Protein AF-A0A7W0W4F2-F1 (afdb_monomer)

Radius of gyration: 24.71 Å; Cα contacts (8 Å, |Δi|>4): 339; chains: 1; bounding box: 91×37×69 Å

Structure (mmCIF, N/CA/C/O backbone):
data_AF-A0A7W0W4F2-F1
#
_entry.id   AF-A0A7W0W4F2-F1
#
loop_
_atom_site.group_PDB
_atom_site.id
_atom_site.type_symbol
_atom_site.label_atom_id
_atom_site.label_alt_id
_atom_site.label_comp_id
_atom_site.label_asym_id
_atom_site.label_entity_id
_atom_site.label_seq_id
_atom_site.pdbx_PDB_ins_code
_atom_site.Cartn_x
_atom_site.Cartn_y
_atom_site.Cartn_z
_atom_site.occupancy
_atom_site.B_iso_or_equiv
_atom_site.auth_seq_id
_atom_site.auth_comp_id
_atom_site.auth_asym_id
_atom_site.auth_atom_id
_atom_site.pdbx_PDB_model_num
ATOM 1 N N . MET A 1 1 ? 10.037 0.960 -21.228 1.00 78.25 1 MET A N 1
ATOM 2 C CA . MET A 1 1 ? 9.643 0.648 -19.842 1.00 78.25 1 MET A CA 1
ATOM 3 C C . MET A 1 1 ? 10.493 1.486 -18.913 1.00 78.25 1 MET A C 1
ATOM 5 O O . MET A 1 1 ? 11.686 1.630 -19.173 1.00 78.25 1 MET A O 1
ATOM 9 N N . LEU A 1 2 ? 9.882 2.072 -17.891 1.00 85.44 2 LEU A N 1
ATOM 10 C CA . LEU A 1 2 ? 10.563 2.904 -16.903 1.00 85.44 2 LEU A CA 1
ATOM 11 C C . LEU A 1 2 ? 11.448 2.043 -15.985 1.00 85.44 2 LEU A C 1
ATOM 13 O O . LEU A 1 2 ? 11.240 0.836 -15.854 1.00 85.44 2 LEU A O 1
ATOM 17 N N . THR A 1 3 ? 12.458 2.656 -15.365 1.00 92.31 3 THR A N 1
ATOM 18 C CA . THR A 1 3 ? 13.303 1.980 -14.371 1.00 92.31 3 THR A CA 1
ATOM 19 C C . THR A 1 3 ? 12.711 2.123 -12.974 1.00 92.31 3 THR A C 1
ATOM 21 O O . THR A 1 3 ? 11.932 3.039 -12.703 1.00 92.31 3 THR A O 1
ATOM 24 N N . TYR A 1 4 ? 13.145 1.262 -12.055 1.00 94.06 4 TYR A N 1
ATOM 25 C CA . TYR A 1 4 ? 12.815 1.362 -10.634 1.00 94.06 4 TYR A CA 1
ATOM 26 C C . TYR A 1 4 ? 13.062 2.774 -10.065 1.00 94.06 4 TYR A C 1
ATOM 28 O O . TYR A 1 4 ? 12.209 3.330 -9.377 1.00 94.06 4 TYR A O 1
ATOM 36 N N . GLU A 1 5 ? 14.201 3.391 -10.394 1.00 95.06 5 GLU A N 1
ATOM 37 C CA . GLU A 1 5 ? 14.551 4.738 -9.931 1.00 95.06 5 GLU A CA 1
ATOM 38 C C . GLU A 1 5 ? 13.574 5.799 -10.455 1.00 95.06 5 GLU A C 1
ATOM 40 O O . GLU A 1 5 ? 13.213 6.728 -9.724 1.00 95.06 5 GLU A O 1
ATOM 45 N N . THR A 1 6 ? 13.120 5.661 -11.703 1.00 93.69 6 THR A N 1
ATOM 46 C CA . THR A 1 6 ? 12.127 6.566 -12.287 1.00 93.69 6 THR A CA 1
ATOM 47 C C . THR A 1 6 ? 10.782 6.429 -11.582 1.00 93.69 6 THR A C 1
ATOM 49 O O . THR A 1 6 ? 10.185 7.443 -11.228 1.00 93.69 6 THR A O 1
ATOM 52 N N . ILE A 1 7 ? 10.344 5.202 -11.289 1.00 94.25 7 ILE A N 1
ATOM 53 C CA . ILE A 1 7 ? 9.095 4.943 -10.555 1.00 94.25 7 ILE A CA 1
ATOM 54 C C . ILE A 1 7 ? 9.139 5.575 -9.162 1.00 94.25 7 ILE A C 1
ATOM 56 O O . ILE A 1 7 ? 8.208 6.286 -8.788 1.00 94.25 7 ILE A O 1
ATOM 60 N N . ILE A 1 8 ? 10.236 5.400 -8.416 1.00 95.94 8 ILE A N 1
ATOM 61 C CA . ILE A 1 8 ? 10.400 6.038 -7.099 1.00 95.94 8 ILE A CA 1
ATOM 62 C C . ILE A 1 8 ? 10.375 7.557 -7.211 1.00 95.94 8 ILE A C 1
ATOM 64 O O . ILE A 1 8 ? 9.700 8.223 -6.429 1.00 95.94 8 ILE A O 1
ATOM 68 N N . THR A 1 9 ? 11.092 8.117 -8.186 1.00 96.12 9 THR A N 1
ATOM 69 C CA . THR A 1 9 ? 11.136 9.569 -8.396 1.00 96.12 9 THR A CA 1
ATOM 70 C C . THR A 1 9 ? 9.742 10.125 -8.680 1.00 96.12 9 THR A C 1
ATOM 72 O O . THR A 1 9 ? 9.355 11.153 -8.122 1.00 96.12 9 THR A O 1
ATOM 75 N N . ILE A 1 10 ? 8.963 9.428 -9.508 1.00 96.44 10 ILE A N 1
ATOM 76 C CA . ILE A 1 10 ? 7.583 9.795 -9.822 1.00 96.44 10 ILE A CA 1
ATOM 77 C C . ILE A 1 10 ? 6.693 9.679 -8.588 1.00 96.44 10 ILE A C 1
ATOM 79 O O . ILE A 1 10 ? 5.923 10.601 -8.325 1.00 96.44 10 ILE A O 1
ATOM 83 N N . LEU A 1 11 ? 6.811 8.596 -7.818 1.00 96.31 11 LEU A N 1
ATOM 84 C CA . LEU A 1 11 ? 6.014 8.383 -6.615 1.00 96.31 11 LEU A CA 1
ATOM 85 C C . LEU A 1 11 ? 6.284 9.464 -5.561 1.00 96.31 11 LEU A C 1
ATOM 87 O O . LEU A 1 11 ? 5.348 10.095 -5.070 1.00 96.31 11 LEU A O 1
ATOM 91 N N . LEU A 1 12 ? 7.557 9.732 -5.257 1.00 95.94 12 LEU A N 1
ATOM 92 C CA . LEU A 1 12 ? 7.952 10.774 -4.306 1.00 95.94 12 LEU A CA 1
ATOM 93 C C . LEU A 1 12 ? 7.529 12.164 -4.797 1.00 95.94 12 LEU A C 1
ATOM 95 O O . LEU A 1 12 ? 6.941 12.932 -4.039 1.00 95.94 12 LEU A O 1
ATOM 99 N N . GLY A 1 13 ? 7.728 12.468 -6.083 1.00 95.81 13 GLY A N 1
ATOM 100 C CA . GLY A 1 13 ? 7.256 13.721 -6.673 1.00 95.81 13 GLY A CA 1
ATOM 101 C C . GLY A 1 13 ? 5.726 13.843 -6.673 1.00 95.81 13 GLY A C 1
ATOM 102 O O . GLY A 1 13 ? 5.186 14.940 -6.525 1.00 95.81 13 GLY A O 1
ATOM 103 N N . GLY A 1 14 ? 5.005 12.732 -6.824 1.00 95.25 14 GLY A N 1
ATOM 104 C CA . GLY A 1 14 ? 3.556 12.651 -6.666 1.00 95.25 14 GLY A CA 1
ATOM 105 C C . GLY A 1 14 ? 3.137 12.984 -5.238 1.00 95.25 14 GLY A C 1
ATOM 106 O O . GLY A 1 14 ? 2.322 13.883 -5.044 1.00 95.25 14 GLY A O 1
ATOM 107 N N . ALA A 1 15 ? 3.755 12.329 -4.256 1.00 95.25 15 ALA A N 1
ATOM 108 C CA . ALA A 1 15 ? 3.510 12.540 -2.833 1.00 95.25 15 ALA A CA 1
ATOM 109 C C . ALA A 1 15 ? 3.769 13.993 -2.393 1.00 95.25 15 ALA A C 1
ATOM 111 O O . ALA A 1 15 ? 2.936 14.593 -1.713 1.00 95.25 15 ALA A O 1
ATOM 112 N N . GLU A 1 16 ? 4.869 14.604 -2.840 1.00 94.38 16 GLU A N 1
ATOM 113 C CA . GLU A 1 16 ? 5.162 16.016 -2.565 1.00 94.38 16 GLU A CA 1
ATOM 114 C C . GLU A 1 16 ? 4.082 16.948 -3.134 1.00 94.38 16 GLU A C 1
ATOM 116 O O . GLU A 1 16 ? 3.596 17.846 -2.444 1.00 94.38 16 GLU A O 1
ATOM 121 N N . ARG A 1 17 ? 3.658 16.724 -4.386 1.00 94.50 17 ARG A N 1
ATOM 122 C CA . ARG A 1 17 ? 2.645 17.557 -5.059 1.00 94.50 17 ARG A CA 1
ATOM 123 C C . ARG A 1 17 ? 1.256 17.428 -4.440 1.00 94.50 17 ARG A C 1
ATOM 125 O O . ARG A 1 17 ? 0.473 18.372 -4.529 1.00 94.50 17 ARG A O 1
ATOM 132 N N . THR A 1 18 ? 0.928 16.279 -3.853 1.00 95.69 18 THR A N 1
ATOM 133 C CA . THR A 1 18 ? -0.353 16.062 -3.163 1.00 95.69 18 THR A CA 1
ATOM 134 C C . THR A 1 18 ? -0.318 16.491 -1.699 1.00 95.69 18 THR A C 1
ATOM 136 O O . THR A 1 18 ? -1.367 16.514 -1.059 1.00 95.69 18 THR A O 1
ATOM 139 N N . GLY A 1 19 ? 0.855 16.846 -1.166 1.00 94.06 19 GLY A N 1
ATOM 140 C CA . GLY A 1 19 ? 1.032 17.163 0.249 1.00 94.06 19 GLY A CA 1
ATOM 141 C C . GLY A 1 19 ? 0.937 15.933 1.157 1.00 94.06 19 GLY A C 1
ATOM 142 O O . GLY A 1 19 ? 0.566 16.067 2.326 1.00 94.06 19 GLY A O 1
ATOM 143 N N . LEU A 1 20 ? 1.240 14.741 0.630 1.00 95.88 20 LEU A N 1
ATOM 144 C CA . LEU A 1 20 ? 1.331 13.520 1.422 1.00 95.88 20 LEU A CA 1
ATOM 145 C C . LEU A 1 20 ? 2.504 13.647 2.397 1.00 95.88 20 LEU A C 1
ATOM 147 O O . LEU A 1 20 ? 3.647 13.876 2.006 1.00 95.88 20 LEU A O 1
ATOM 151 N N . ASN A 1 21 ? 2.206 13.530 3.686 1.00 96.19 21 ASN A N 1
ATOM 152 C CA . ASN A 1 21 ? 3.177 13.751 4.746 1.00 96.19 21 ASN A CA 1
ATOM 153 C C . ASN A 1 21 ? 4.014 12.485 4.964 1.00 96.19 21 ASN A C 1
ATOM 155 O O . ASN A 1 21 ? 3.597 11.565 5.667 1.00 96.19 21 ASN A O 1
ATOM 159 N N . ILE A 1 22 ? 5.171 12.421 4.310 1.00 96.25 22 ILE A N 1
ATOM 160 C CA . ILE A 1 22 ? 6.083 11.278 4.379 1.00 96.25 22 ILE A CA 1
ATOM 161 C C . ILE A 1 22 ? 6.911 11.362 5.664 1.00 96.25 22 ILE A C 1
ATOM 163 O O . ILE A 1 22 ? 7.686 12.298 5.844 1.00 96.25 22 ILE A O 1
ATOM 167 N N . GLN A 1 23 ? 6.800 10.350 6.525 1.00 95.00 23 GLN A N 1
ATOM 168 C CA . GLN A 1 23 ? 7.631 10.242 7.725 1.00 95.00 23 GLN A CA 1
ATOM 169 C C . GLN A 1 23 ? 9.007 9.658 7.397 1.00 95.00 23 GLN A C 1
ATOM 171 O O . GLN A 1 23 ? 10.037 10.179 7.822 1.00 95.00 23 GLN A O 1
ATOM 176 N N . PHE A 1 24 ? 9.020 8.530 6.688 1.00 93.56 24 PHE A N 1
ATOM 177 C CA . PHE A 1 24 ? 10.236 7.887 6.210 1.00 93.56 24 PHE A CA 1
ATOM 178 C C . PHE A 1 24 ? 9.919 6.985 5.018 1.00 93.56 24 PHE A C 1
ATOM 180 O O . PHE A 1 24 ? 8.810 6.456 4.899 1.00 93.56 24 PHE A O 1
ATOM 187 N N . SER A 1 25 ? 10.919 6.778 4.169 1.00 96.25 25 SER A N 1
ATOM 188 C CA . SER A 1 25 ? 10.929 5.743 3.143 1.00 96.25 25 SER A CA 1
ATOM 189 C C . SER A 1 25 ? 12.076 4.772 3.397 1.00 96.25 25 SER A C 1
ATOM 191 O O . SER A 1 25 ? 13.079 5.105 4.035 1.00 96.25 25 SER A O 1
ATOM 193 N N . GLN A 1 26 ? 11.908 3.546 2.926 1.00 96.50 26 GLN A N 1
ATOM 194 C CA . GLN A 1 26 ? 12.898 2.496 3.019 1.00 96.50 26 GLN A CA 1
ATOM 195 C C . GLN A 1 26 ? 12.962 1.736 1.701 1.00 96.50 26 GLN A C 1
ATOM 197 O O . GLN A 1 26 ? 11.948 1.360 1.120 1.00 96.50 26 GLN A O 1
ATOM 202 N N . GLU A 1 27 ? 14.189 1.471 1.276 1.00 96.75 27 GLU A N 1
ATOM 203 C CA . GLU A 1 27 ? 14.488 0.632 0.129 1.00 96.75 27 GLU A CA 1
ATOM 204 C C . GLU A 1 27 ? 15.313 -0.559 0.595 1.00 96.75 27 GLU A C 1
ATOM 206 O O . GLU A 1 27 ? 16.256 -0.417 1.381 1.00 96.75 27 GLU A O 1
ATOM 211 N N . GLN A 1 28 ? 14.950 -1.745 0.125 1.00 96.50 28 GLN A N 1
ATOM 212 C CA . GLN A 1 28 ? 15.663 -2.980 0.415 1.00 96.50 28 GLN A CA 1
ATOM 213 C C . GLN A 1 28 ? 15.898 -3.750 -0.876 1.00 96.50 28 GLN A C 1
ATOM 215 O O . GLN A 1 28 ? 15.065 -3.733 -1.775 1.00 96.50 28 GLN A O 1
ATOM 220 N N . ILE A 1 29 ? 17.032 -4.439 -0.950 1.00 96.44 29 ILE A N 1
ATOM 221 C CA . ILE A 1 29 ? 17.315 -5.411 -2.002 1.00 96.44 29 ILE A CA 1
ATOM 222 C C . ILE A 1 29 ? 17.564 -6.762 -1.349 1.00 96.44 29 ILE A C 1
ATOM 224 O O . ILE A 1 29 ? 18.363 -6.872 -0.415 1.00 96.44 29 ILE A O 1
ATOM 228 N N . ASP A 1 30 ? 16.870 -7.784 -1.830 1.00 95.31 30 ASP A N 1
ATOM 229 C CA . ASP A 1 30 ? 17.145 -9.160 -1.447 1.00 95.31 30 ASP A CA 1
ATOM 230 C C . ASP A 1 30 ? 18.310 -9.683 -2.306 1.00 95.31 30 ASP A C 1
ATOM 232 O O . ASP A 1 30 ? 18.177 -9.778 -3.524 1.00 95.31 30 ASP A O 1
ATOM 236 N N . PRO A 1 31 ? 19.467 -10.038 -1.720 1.00 92.94 31 PRO A N 1
ATOM 237 C CA . PRO A 1 31 ? 20.629 -10.485 -2.484 1.00 92.94 31 PRO A CA 1
ATOM 238 C C . PRO A 1 31 ? 20.462 -11.876 -3.115 1.00 92.94 31 PRO A C 1
ATOM 240 O O . PRO A 1 31 ? 21.298 -12.269 -3.926 1.00 92.94 31 PRO A O 1
ATOM 243 N N . HIS A 1 32 ? 19.446 -12.652 -2.729 1.00 93.62 32 HIS A N 1
ATOM 244 C CA . HIS A 1 32 ? 19.194 -13.977 -3.293 1.00 93.62 32 HIS A CA 1
ATOM 245 C C . HIS A 1 32 ? 18.293 -13.913 -4.522 1.00 93.62 32 HIS A C 1
ATOM 247 O O . HIS A 1 32 ? 18.565 -14.592 -5.510 1.00 93.62 32 HIS A O 1
ATOM 253 N N . THR A 1 33 ? 17.236 -13.107 -4.456 1.00 92.56 33 THR A N 1
ATOM 254 C CA . THR A 1 33 ? 16.265 -12.946 -5.548 1.00 92.56 33 THR A CA 1
ATOM 255 C C . THR A 1 33 ? 16.584 -11.755 -6.448 1.00 92.56 33 THR A C 1
ATOM 257 O O . THR A 1 33 ? 16.120 -11.709 -7.580 1.00 92.56 33 THR A O 1
ATOM 260 N N . MET A 1 34 ? 17.403 -10.813 -5.970 1.00 94.12 34 MET A N 1
ATOM 261 C CA . MET A 1 34 ? 17.644 -9.492 -6.566 1.00 94.12 34 MET A CA 1
ATOM 262 C C . MET A 1 34 ? 16.382 -8.628 -6.693 1.00 94.12 34 MET A C 1
ATOM 264 O O . MET A 1 34 ? 16.420 -7.580 -7.340 1.00 94.12 34 MET A O 1
ATOM 268 N N . SER A 1 35 ? 15.284 -9.022 -6.043 1.00 94.25 35 SER A N 1
ATOM 269 C CA . SER A 1 35 ? 14.084 -8.203 -5.938 1.00 94.25 35 SER A CA 1
ATOM 270 C C . SER A 1 35 ? 14.349 -6.994 -5.048 1.00 94.25 35 SER A C 1
ATOM 272 O O . SER A 1 35 ? 15.077 -7.071 -4.051 1.00 94.25 35 SER A O 1
ATOM 274 N N . ARG A 1 36 ? 13.747 -5.863 -5.410 1.00 96.69 36 ARG A N 1
ATOM 275 C CA . ARG A 1 36 ? 13.825 -4.615 -4.652 1.00 96.69 36 ARG A CA 1
ATOM 276 C C . ARG A 1 36 ? 12.462 -4.334 -4.045 1.00 96.69 36 ARG A C 1
ATOM 278 O O . ARG A 1 36 ? 11.452 -4.443 -4.729 1.00 96.69 36 ARG A O 1
ATOM 285 N N . THR A 1 37 ? 12.433 -3.953 -2.781 1.00 97.12 37 THR A N 1
ATOM 286 C CA . THR A 1 37 ? 11.206 -3.562 -2.090 1.00 97.12 37 THR A CA 1
ATOM 287 C C . THR A 1 37 ? 11.318 -2.105 -1.705 1.00 97.12 37 THR A C 1
ATOM 289 O O . THR A 1 37 ? 12.288 -1.705 -1.056 1.00 97.12 37 THR A O 1
ATOM 292 N N . PHE A 1 38 ? 10.305 -1.334 -2.075 1.00 98.19 38 PHE A N 1
ATOM 293 C CA . PHE A 1 38 ? 10.121 0.026 -1.603 1.00 98.19 38 PHE A CA 1
ATOM 294 C C . PHE A 1 38 ? 8.987 0.045 -0.583 1.00 98.19 38 PHE A C 1
ATOM 296 O O . PHE A 1 38 ? 7.937 -0.560 -0.802 1.00 98.19 38 PHE A O 1
ATOM 303 N N . SER A 1 39 ? 9.184 0.758 0.522 1.00 97.75 39 SER A N 1
ATOM 304 C CA . SER A 1 39 ? 8.118 1.082 1.461 1.00 97.75 39 SER A CA 1
ATOM 305 C C . SER A 1 39 ? 8.214 2.530 1.924 1.00 97.75 39 SER A C 1
ATOM 307 O O . SER A 1 39 ? 9.296 3.093 2.086 1.00 97.75 39 SER A O 1
ATOM 309 N N . MET A 1 40 ? 7.066 3.156 2.141 1.00 97.31 40 MET A N 1
ATOM 310 C CA . MET A 1 40 ? 6.952 4.543 2.563 1.00 97.31 40 MET A CA 1
ATOM 311 C C . MET A 1 40 ? 5.851 4.665 3.600 1.00 97.31 40 MET A C 1
ATOM 313 O O . MET A 1 40 ? 4.712 4.278 3.353 1.00 97.31 40 MET A O 1
ATOM 317 N N . THR A 1 41 ? 6.198 5.201 4.768 1.00 97.38 41 THR A N 1
ATOM 318 C CA . THR A 1 41 ? 5.229 5.464 5.832 1.00 97.38 41 THR A CA 1
ATOM 319 C C . THR A 1 41 ? 4.779 6.914 5.778 1.00 97.38 41 THR A C 1
ATOM 321 O O . THR A 1 41 ? 5.601 7.835 5.800 1.00 97.38 41 THR A O 1
ATOM 324 N N . CYS A 1 42 ? 3.467 7.106 5.738 1.00 97.56 42 CYS A N 1
ATOM 325 C CA . CYS A 1 42 ? 2.814 8.395 5.606 1.00 97.56 42 CYS A CA 1
ATOM 326 C C . CYS A 1 42 ? 1.908 8.671 6.805 1.00 97.56 42 CYS A C 1
ATOM 328 O O . CYS A 1 42 ? 1.235 7.777 7.320 1.00 97.56 42 CYS A O 1
ATOM 330 N N . LEU A 1 43 ? 1.881 9.930 7.227 1.00 97.25 43 LEU A N 1
ATOM 331 C CA . LEU A 1 43 ? 1.043 10.428 8.307 1.00 97.25 43 LEU A CA 1
ATOM 332 C C . LEU A 1 43 ? -0.092 11.304 7.754 1.00 97.25 43 LEU A C 1
ATOM 334 O O . LEU A 1 43 ? -0.002 11.808 6.631 1.00 97.25 43 LEU A O 1
ATOM 338 N N . PRO A 1 44 ? -1.149 11.544 8.543 1.00 96.19 44 PRO A N 1
ATOM 339 C CA . PRO A 1 44 ? -2.158 12.535 8.212 1.00 96.19 44 PRO A CA 1
ATOM 340 C C . PRO A 1 44 ? -1.556 13.940 8.081 1.00 96.19 44 PRO A C 1
ATOM 342 O O . PRO A 1 44 ? -0.489 14.262 8.629 1.00 96.19 44 PRO A O 1
ATOM 345 N N . THR A 1 45 ? -2.249 14.805 7.346 1.00 93.50 45 THR A N 1
ATOM 346 C CA . THR A 1 45 ? -1.796 16.176 7.105 1.00 93.50 45 THR A CA 1
ATOM 347 C C . THR A 1 45 ? -1.697 16.947 8.425 1.00 93.50 45 THR A C 1
ATOM 349 O O . THR A 1 45 ? -2.619 16.953 9.235 1.00 93.50 45 THR A O 1
ATOM 352 N N . GLY A 1 46 ? -0.570 17.630 8.646 1.00 90.31 46 GLY A N 1
ATOM 353 C CA . GLY A 1 46 ? -0.349 18.449 9.844 1.00 90.31 46 GLY A CA 1
ATOM 354 C C . GLY A 1 46 ? 0.121 17.681 11.086 1.00 90.31 46 GLY A C 1
ATOM 355 O O . GLY A 1 46 ? 0.366 18.308 12.115 1.00 90.31 46 GLY A O 1
ATOM 356 N N . VAL A 1 47 ? 0.295 16.358 11.004 1.00 92.69 47 VAL A N 1
ATOM 357 C CA . VAL A 1 47 ? 0.878 15.547 12.082 1.00 92.69 47 VAL A CA 1
ATOM 358 C C . VAL A 1 47 ? 2.408 15.551 11.955 1.00 92.69 47 VAL A C 1
ATOM 360 O O . VAL A 1 47 ? 2.928 15.022 10.979 1.00 92.69 47 VAL A O 1
ATOM 363 N N . PRO A 1 48 ? 3.163 16.128 12.906 1.00 88.56 48 PRO A N 1
ATOM 364 C CA . PRO A 1 48 ? 4.609 16.289 12.744 1.00 88.56 48 PRO A CA 1
ATOM 365 C C . PRO A 1 48 ? 5.411 15.007 13.003 1.00 88.56 48 PRO A C 1
ATOM 367 O O . PRO A 1 48 ? 6.502 14.861 12.467 1.00 88.56 48 PRO A O 1
ATOM 370 N N . GLU A 1 49 ? 4.903 14.112 13.854 1.00 90.31 49 GLU A N 1
ATOM 371 C CA . GLU A 1 49 ? 5.589 12.886 14.274 1.00 90.31 49 GLU A CA 1
ATOM 372 C C . GLU A 1 49 ? 4.567 11.768 14.538 1.00 90.31 49 GLU A C 1
ATOM 374 O O . GLU A 1 49 ? 3.435 12.074 14.936 1.00 90.31 49 GLU A O 1
ATOM 379 N N . PRO A 1 50 ? 4.944 10.484 14.377 1.00 88.06 50 PRO A N 1
ATOM 380 C CA . PRO A 1 50 ? 4.061 9.353 14.640 1.00 88.06 50 PRO A CA 1
ATOM 381 C C . PRO A 1 50 ? 3.604 9.322 16.097 1.00 88.06 50 PRO A C 1
ATOM 383 O O . PRO A 1 50 ? 4.404 9.511 17.017 1.00 88.06 50 PRO A O 1
ATOM 386 N N . ARG A 1 51 ? 2.322 9.026 16.319 1.00 89.38 51 ARG A N 1
ATOM 387 C CA . ARG A 1 51 ? 1.754 8.854 17.659 1.00 89.38 51 ARG A CA 1
ATOM 388 C C . ARG A 1 51 ? 0.901 7.588 17.729 1.00 89.38 51 ARG A C 1
ATOM 390 O O . ARG A 1 51 ? 0.318 7.216 16.716 1.00 89.38 51 ARG A O 1
ATOM 397 N N . PRO A 1 52 ? 0.799 6.930 18.899 1.00 86.94 52 PRO A N 1
ATOM 398 C CA . PRO A 1 52 ? 0.044 5.682 19.034 1.00 86.94 52 PRO A CA 1
ATOM 399 C C . PRO A 1 52 ? -1.463 5.808 18.784 1.00 86.94 52 PRO A C 1
ATOM 401 O O . PRO A 1 52 ? -2.120 4.793 18.594 1.00 86.94 52 PRO A O 1
ATOM 404 N N . ASP A 1 53 ? -2.006 7.020 18.853 1.00 88.44 53 ASP A N 1
ATOM 405 C CA . ASP A 1 53 ? -3.421 7.367 18.697 1.00 88.44 53 ASP A CA 1
ATOM 406 C C . ASP A 1 53 ? -3.758 7.934 17.311 1.00 88.44 53 ASP A C 1
ATOM 408 O O . ASP A 1 53 ? -4.917 8.226 17.036 1.00 88.44 53 ASP A O 1
ATOM 412 N N . VAL A 1 54 ? -2.764 8.077 16.431 1.00 92.62 54 VAL A N 1
ATOM 413 C CA . VAL A 1 54 ? -2.935 8.640 15.090 1.00 92.62 54 VAL A CA 1
ATOM 414 C C . VAL A 1 54 ? -2.752 7.539 14.043 1.00 92.62 54 VAL A C 1
ATOM 416 O O . VAL A 1 54 ? -1.756 6.812 14.107 1.00 92.62 54 VAL A O 1
ATOM 419 N N . PRO A 1 55 ? -3.678 7.391 13.078 1.00 95.12 55 PRO A N 1
ATOM 420 C CA . PRO A 1 55 ? -3.512 6.422 12.007 1.00 95.12 55 PRO A CA 1
ATOM 421 C C . PRO A 1 55 ? -2.334 6.785 11.111 1.00 95.12 55 PRO A C 1
ATOM 423 O O . PRO A 1 55 ? -1.976 7.951 10.964 1.00 95.12 55 PRO A O 1
ATOM 426 N N . TYR A 1 56 ? -1.748 5.782 10.477 1.00 96.88 56 TYR A N 1
ATOM 427 C CA . TYR A 1 56 ? -0.696 5.967 9.483 1.00 96.88 56 TYR A CA 1
ATOM 428 C C . TYR A 1 56 ? -0.896 4.987 8.336 1.00 96.88 56 TYR A C 1
ATOM 430 O O . TYR A 1 56 ? -1.562 3.967 8.496 1.00 96.88 56 TYR A O 1
ATOM 438 N N . ALA A 1 57 ? -0.330 5.308 7.178 1.00 97.56 57 ALA A N 1
ATOM 439 C CA . ALA A 1 57 ? -0.353 4.435 6.017 1.00 97.56 57 ALA A CA 1
ATOM 440 C C . ALA A 1 57 ? 1.061 3.957 5.716 1.00 97.56 57 ALA A C 1
ATOM 442 O O . ALA A 1 57 ? 2.016 4.722 5.837 1.00 97.56 57 ALA A O 1
ATOM 443 N N . THR A 1 58 ? 1.193 2.717 5.279 1.00 97.81 58 THR A N 1
ATOM 444 C CA . THR A 1 58 ? 2.401 2.198 4.656 1.00 97.81 58 THR A CA 1
ATOM 445 C C . THR A 1 58 ? 2.067 1.857 3.217 1.00 97.81 58 THR A C 1
ATOM 447 O O . THR A 1 58 ? 1.274 0.955 2.963 1.00 97.81 58 THR A O 1
ATOM 450 N N . MET A 1 59 ? 2.667 2.595 2.290 1.00 97.62 59 MET A N 1
ATOM 451 C CA . MET A 1 59 ? 2.629 2.302 0.865 1.00 97.62 59 MET A CA 1
ATOM 452 C C . MET A 1 59 ? 3.852 1.471 0.499 1.00 97.62 59 MET A C 1
ATOM 454 O O . MET A 1 59 ? 4.964 1.820 0.896 1.00 97.62 59 MET A O 1
ATOM 458 N N . SER A 1 60 ? 3.677 0.394 -0.252 1.00 97.69 60 SER A N 1
ATOM 459 C CA . SER A 1 60 ? 4.778 -0.474 -0.652 1.00 97.69 60 SER A CA 1
ATOM 460 C C . SER A 1 60 ? 4.537 -1.132 -1.995 1.00 97.69 60 SER A C 1
ATOM 462 O O . SER A 1 60 ? 3.400 -1.420 -2.347 1.00 97.69 60 SER A O 1
ATOM 464 N N . PHE A 1 61 ? 5.620 -1.423 -2.704 1.00 97.50 61 PHE A N 1
ATOM 465 C CA . PHE A 1 61 ? 5.595 -2.275 -3.887 1.00 97.50 61 PHE A CA 1
ATOM 466 C C . PHE A 1 61 ? 6.879 -3.100 -3.964 1.00 97.50 61 PHE A C 1
ATOM 468 O O . PHE A 1 61 ? 7.904 -2.762 -3.355 1.00 97.50 61 PHE A O 1
ATOM 475 N N . ILE A 1 62 ? 6.813 -4.189 -4.723 1.00 96.44 62 ILE A N 1
ATOM 476 C CA . ILE A 1 62 ? 7.952 -5.060 -5.004 1.00 96.44 62 ILE A CA 1
ATOM 477 C C . ILE A 1 62 ? 8.304 -4.922 -6.481 1.00 96.44 62 ILE A C 1
ATOM 479 O O . ILE A 1 62 ? 7.443 -4.966 -7.352 1.00 96.44 62 ILE A O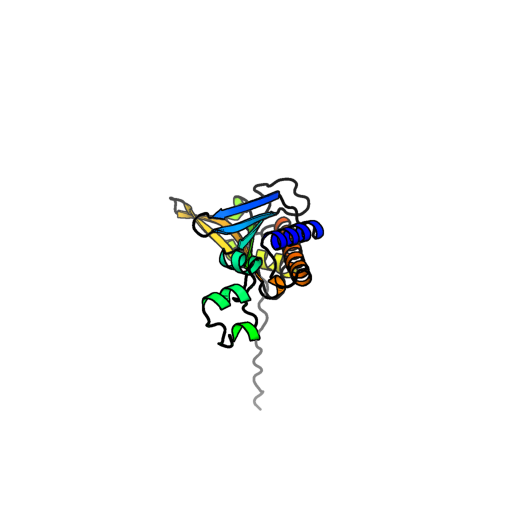 1
ATOM 483 N N . TRP A 1 63 ? 9.591 -4.763 -6.752 1.00 95.12 63 TRP A N 1
ATOM 484 C CA . TRP A 1 63 ? 10.168 -4.725 -8.082 1.00 95.12 63 TRP A CA 1
ATOM 485 C C . TRP A 1 63 ? 10.992 -5.988 -8.309 1.00 95.12 63 TRP A C 1
ATOM 487 O O . TRP A 1 63 ? 12.054 -6.171 -7.705 1.00 95.12 63 TRP A O 1
ATOM 497 N N . ASP A 1 64 ? 10.490 -6.873 -9.166 1.00 91.25 64 ASP A N 1
ATOM 498 C CA . ASP A 1 64 ? 11.164 -8.123 -9.509 1.00 91.25 64 ASP A CA 1
ATOM 499 C C . ASP A 1 64 ? 12.480 -7.860 -10.270 1.00 91.25 64 ASP A C 1
ATOM 501 O O . ASP A 1 64 ? 12.622 -6.900 -11.038 1.00 91.25 64 ASP A O 1
ATOM 505 N N . ALA A 1 65 ? 13.461 -8.744 -10.094 1.00 90.25 65 ALA A N 1
ATOM 506 C CA . ALA A 1 65 ? 14.685 -8.746 -10.884 1.00 90.25 65 ALA A CA 1
ATOM 507 C C . ALA A 1 65 ? 14.407 -8.807 -12.400 1.00 90.25 65 ALA A C 1
ATOM 509 O O . ALA A 1 65 ? 15.121 -8.167 -13.177 1.00 90.25 65 ALA A O 1
ATOM 510 N N . ALA A 1 66 ? 13.346 -9.499 -12.826 1.00 85.75 66 ALA A N 1
ATOM 511 C CA . ALA A 1 66 ? 12.897 -9.537 -14.215 1.00 85.75 66 ALA A CA 1
ATOM 512 C C . ALA A 1 66 ? 12.540 -8.139 -14.748 1.00 85.75 66 ALA A C 1
ATOM 514 O O . ALA A 1 66 ? 12.940 -7.788 -15.858 1.00 85.75 66 ALA A O 1
ATOM 515 N N . LEU A 1 67 ? 11.882 -7.297 -13.945 1.00 88.00 67 LEU A N 1
ATOM 516 C CA . LEU A 1 67 ? 11.567 -5.917 -14.331 1.00 88.00 67 LEU A CA 1
ATOM 517 C C . LEU A 1 67 ? 12.841 -5.074 -14.480 1.00 88.00 67 LEU A C 1
ATOM 519 O O . LEU A 1 67 ? 12.954 -4.241 -15.381 1.00 88.00 67 LEU A O 1
ATOM 523 N N . THR A 1 68 ? 13.863 -5.338 -13.659 1.00 88.81 68 THR A N 1
ATOM 524 C CA . THR A 1 68 ? 15.185 -4.713 -13.836 1.00 88.81 68 THR A CA 1
ATOM 525 C C . THR A 1 68 ? 15.799 -5.108 -15.178 1.00 88.81 68 THR A C 1
ATOM 527 O O . THR A 1 68 ? 16.229 -4.235 -15.929 1.00 88.81 68 THR A O 1
ATOM 530 N N . ALA A 1 69 ? 15.790 -6.400 -15.515 1.00 84.75 69 ALA A N 1
ATOM 531 C CA . ALA A 1 69 ? 16.309 -6.895 -16.788 1.00 84.75 69 ALA A CA 1
ATOM 532 C C . ALA A 1 69 ? 15.592 -6.248 -17.986 1.00 84.75 69 ALA A C 1
ATOM 534 O O . ALA A 1 69 ? 16.252 -5.724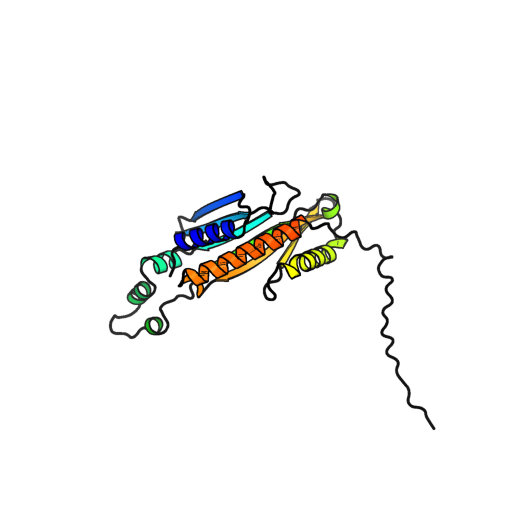 -18.883 1.00 84.75 69 ALA A O 1
ATOM 535 N N . ILE A 1 70 ? 14.256 -6.203 -17.953 1.00 83.12 70 ILE A N 1
ATOM 536 C CA . ILE A 1 70 ? 13.432 -5.602 -19.010 1.00 83.12 70 ILE A CA 1
ATOM 537 C C . ILE A 1 70 ? 13.696 -4.093 -19.132 1.00 83.12 70 ILE A C 1
ATOM 539 O O . ILE A 1 70 ? 13.811 -3.584 -20.246 1.00 83.12 70 ILE A O 1
ATOM 543 N N . SER A 1 71 ? 13.831 -3.364 -18.017 1.00 85.38 71 SER A N 1
ATOM 544 C CA . SER A 1 71 ? 14.035 -1.903 -18.052 1.00 85.38 71 SER A CA 1
ATOM 545 C C . SER A 1 71 ? 15.411 -1.498 -18.590 1.00 85.38 71 SER A C 1
ATOM 547 O O . SER A 1 71 ? 15.534 -0.443 -19.208 1.00 85.38 71 SER A O 1
ATOM 549 N N . VAL A 1 72 ? 16.437 -2.335 -18.393 1.00 84.69 72 VAL A N 1
ATOM 550 C CA . VAL A 1 72 ? 17.815 -2.058 -18.834 1.00 84.69 72 VAL A CA 1
ATOM 551 C C . VAL A 1 72 ? 18.080 -2.558 -20.248 1.00 84.69 72 VAL A C 1
ATOM 553 O O . VAL A 1 72 ? 18.690 -1.848 -21.045 1.00 84.69 72 VAL A O 1
ATOM 556 N N . MET A 1 73 ? 17.675 -3.791 -20.552 1.00 79.88 73 MET A N 1
ATOM 557 C CA . MET A 1 73 ? 18.028 -4.445 -21.816 1.00 79.88 73 MET A CA 1
ATOM 558 C C . MET A 1 73 ? 16.940 -4.278 -22.886 1.00 79.88 73 MET A C 1
ATOM 560 O O . MET A 1 73 ? 17.192 -4.516 -24.063 1.00 79.88 73 MET A O 1
ATOM 564 N N . GLY A 1 74 ? 15.748 -3.821 -22.496 1.00 73.44 74 GLY A N 1
ATOM 565 C CA . GLY A 1 74 ? 14.570 -3.792 -23.353 1.00 73.44 74 GLY A CA 1
ATOM 566 C C . GLY A 1 74 ? 13.878 -5.152 -23.393 1.00 73.44 74 GLY A C 1
ATOM 567 O O . GLY A 1 74 ? 14.509 -6.203 -23.277 1.00 73.44 74 GLY A O 1
ATOM 568 N N . SER A 1 75 ? 12.562 -5.137 -23.572 1.00 67.25 75 SER A N 1
ATOM 569 C CA . SER A 1 75 ? 11.727 -6.340 -23.653 1.00 67.25 75 SER A CA 1
ATOM 570 C C . SER A 1 75 ? 12.143 -7.289 -24.785 1.00 67.25 75 SER A C 1
ATOM 572 O O . SER A 1 75 ? 12.122 -8.504 -24.610 1.00 67.25 75 SER A O 1
ATOM 574 N N . GLU A 1 76 ? 12.571 -6.739 -25.921 1.00 66.69 76 GLU A N 1
ATOM 575 C CA . GLU A 1 76 ? 12.989 -7.488 -27.117 1.00 66.69 76 GLU A CA 1
ATOM 576 C C . GLU A 1 76 ? 14.225 -8.364 -26.852 1.00 66.69 76 GLU A C 1
ATOM 578 O O . GLU A 1 76 ? 14.261 -9.535 -27.226 1.00 66.69 76 GLU A O 1
ATOM 583 N N . SER A 1 77 ? 15.194 -7.845 -26.090 1.00 64.06 77 SER A N 1
ATOM 584 C CA . SER A 1 77 ? 16.452 -8.545 -25.788 1.00 64.06 77 SER A CA 1
ATOM 585 C C . SER A 1 77 ? 16.275 -9.845 -24.995 1.00 64.06 77 SER A C 1
ATOM 587 O O . SER A 1 77 ? 17.123 -10.734 -25.050 1.00 64.06 77 SER A O 1
ATOM 589 N N . MET A 1 78 ? 15.174 -9.967 -24.247 1.00 65.62 78 MET A N 1
ATOM 590 C CA . MET A 1 78 ? 14.847 -11.180 -23.499 1.00 65.62 78 MET A CA 1
ATOM 591 C C . MET A 1 78 ? 14.281 -12.259 -24.423 1.00 65.62 78 MET A C 1
ATOM 593 O O . MET A 1 78 ? 14.543 -13.438 -24.201 1.00 65.62 78 MET A O 1
ATOM 597 N N . CYS A 1 79 ? 13.540 -11.869 -25.462 1.00 67.56 79 CYS A N 1
ATOM 598 C CA . CYS A 1 79 ? 12.956 -12.773 -26.450 1.00 67.56 79 CYS A CA 1
ATOM 599 C C . CYS A 1 79 ? 14.027 -13.367 -27.386 1.00 67.56 79 CYS A C 1
ATOM 601 O O . CYS A 1 79 ? 13.970 -14.560 -27.691 1.00 67.56 79 CYS A O 1
ATOM 603 N N . ASP A 1 80 ? 15.052 -12.585 -27.741 1.00 67.50 80 ASP A N 1
ATOM 604 C CA . ASP A 1 80 ? 16.193 -13.017 -28.570 1.00 67.50 80 ASP A CA 1
ATOM 605 C C . ASP A 1 80 ? 16.980 -14.20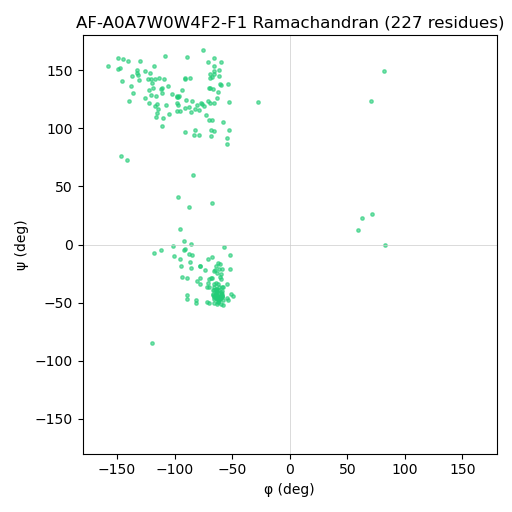3 -27.977 1.00 67.50 80 ASP A C 1
ATOM 607 O O . ASP A 1 80 ? 17.678 -14.920 -28.692 1.00 67.50 80 ASP A O 1
ATOM 611 N N . LEU A 1 81 ? 16.879 -14.442 -26.663 1.00 67.19 81 LEU A N 1
ATOM 612 C CA . LEU A 1 81 ? 17.542 -15.569 -25.994 1.00 67.19 81 LEU A CA 1
ATOM 613 C C . LEU A 1 81 ? 16.824 -16.911 -26.193 1.00 67.19 81 LEU A C 1
ATOM 615 O O . LEU A 1 81 ? 17.427 -17.961 -25.961 1.00 67.19 81 LEU A O 1
ATOM 619 N N . TYR A 1 82 ? 15.547 -16.885 -26.579 1.00 68.62 82 TYR A N 1
ATOM 620 C CA . TYR A 1 82 ? 14.686 -18.070 -26.643 1.00 68.62 82 TYR A CA 1
ATOM 621 C C . TYR A 1 82 ? 14.173 -18.385 -28.052 1.00 68.62 82 TYR A C 1
ATOM 623 O O . TYR A 1 82 ? 13.584 -19.449 -28.245 1.00 68.62 82 TYR A O 1
ATOM 631 N N . HIS A 1 83 ? 14.423 -17.508 -29.026 1.00 69.62 83 HIS A N 1
ATOM 632 C CA . HIS A 1 83 ? 14.018 -17.683 -30.418 1.00 69.62 83 HIS A CA 1
ATOM 633 C C . HIS A 1 83 ? 15.221 -17.658 -31.364 1.00 69.62 83 HIS A C 1
ATOM 635 O O . HIS A 1 83 ? 16.220 -16.988 -31.112 1.00 69.62 83 HIS A O 1
ATOM 641 N N . ASP A 1 84 ? 15.126 -18.417 -32.457 1.00 70.94 84 ASP A N 1
ATOM 642 C CA . ASP A 1 84 ? 16.093 -18.337 -33.555 1.00 70.94 84 ASP A CA 1
ATOM 643 C C . ASP A 1 84 ? 15.899 -16.972 -34.255 1.00 70.94 84 ASP A C 1
ATOM 645 O O . ASP A 1 84 ? 14.748 -16.604 -34.502 1.00 70.94 84 ASP A O 1
ATOM 649 N N . PRO A 1 85 ? 16.954 -16.201 -34.588 1.00 67.94 85 PRO A N 1
ATOM 650 C CA . PRO A 1 85 ? 16.845 -14.889 -35.246 1.00 67.94 85 PRO A CA 1
ATOM 651 C C . PRO A 1 85 ? 15.989 -14.844 -36.524 1.00 67.94 85 PRO A C 1
ATOM 653 O O . PRO A 1 85 ? 15.544 -13.766 -36.915 1.00 67.94 85 PRO A O 1
ATOM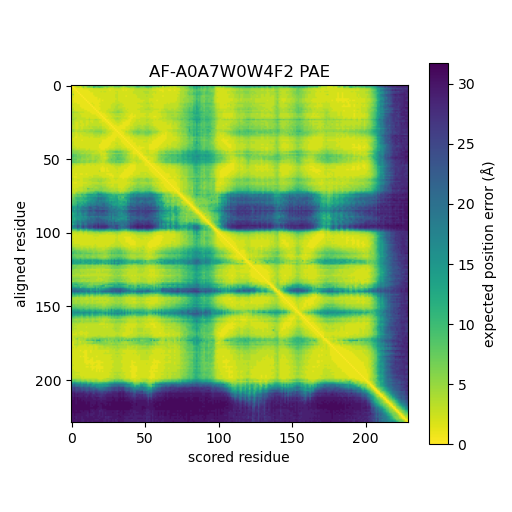 656 N N . ASP A 1 86 ? 15.764 -15.985 -37.178 1.00 72.44 86 ASP A N 1
ATOM 657 C CA . ASP A 1 86 ? 14.950 -16.096 -38.394 1.00 72.44 86 ASP A CA 1
ATOM 658 C C . ASP A 1 86 ? 13.455 -16.387 -38.116 1.00 72.44 86 ASP A C 1
ATOM 660 O O . ASP A 1 86 ? 12.648 -16.432 -39.050 1.00 72.44 86 ASP A O 1
ATOM 664 N N . GLU A 1 87 ? 13.057 -16.593 -36.855 1.00 73.31 87 GLU A N 1
ATOM 665 C CA . GLU A 1 87 ? 11.677 -16.887 -36.462 1.00 73.31 87 GLU A CA 1
ATOM 666 C C . GLU A 1 87 ? 10.934 -15.613 -36.026 1.00 73.31 87 GLU A C 1
ATOM 668 O O . GLU A 1 87 ? 11.385 -14.853 -35.170 1.00 73.31 87 GLU A O 1
ATOM 673 N N . THR A 1 88 ? 9.758 -15.360 -36.612 1.00 67.69 88 THR A N 1
ATOM 674 C CA . THR A 1 88 ? 8.921 -14.217 -36.219 1.00 67.69 88 THR A CA 1
ATOM 675 C C . THR A 1 88 ? 8.345 -14.468 -34.830 1.00 67.69 88 THR A C 1
ATOM 677 O O . THR A 1 88 ? 7.457 -15.302 -34.655 1.00 67.69 88 THR A O 1
ATOM 680 N N . CYS A 1 89 ? 8.858 -13.751 -33.834 1.00 66.00 89 CYS A N 1
ATOM 681 C CA . CYS A 1 89 ? 8.358 -13.846 -32.474 1.00 66.00 89 CYS A CA 1
ATOM 682 C C . CYS A 1 89 ? 7.020 -13.090 -32.363 1.00 66.00 89 CYS A C 1
ATOM 684 O O . CYS A 1 89 ? 7.004 -11.880 -32.590 1.00 66.00 89 CYS A O 1
ATOM 686 N N . PRO A 1 90 ? 5.904 -13.737 -31.968 1.00 63.25 90 PRO A N 1
ATOM 687 C CA . PRO A 1 90 ? 4.620 -13.050 -31.787 1.00 63.25 90 PRO A CA 1
ATOM 688 C C . PRO A 1 90 ? 4.692 -11.958 -30.712 1.00 63.25 90 PRO A C 1
ATOM 690 O O . PRO A 1 90 ? 3.894 -11.025 -30.714 1.00 63.25 90 PRO A O 1
ATOM 693 N N . HIS A 1 91 ? 5.677 -12.040 -29.819 1.00 66.94 91 HIS A N 1
ATOM 694 C CA . HIS A 1 91 ? 5.959 -11.001 -28.847 1.00 66.94 91 HIS A CA 1
ATOM 695 C C . HIS A 1 91 ? 6.620 -9.755 -29.474 1.00 66.94 91 HIS A C 1
ATOM 697 O O . HIS A 1 91 ? 6.481 -8.682 -28.919 1.00 66.94 91 HIS A O 1
ATOM 703 N N . ASN A 1 92 ? 7.270 -9.818 -30.642 1.00 59.94 92 ASN A N 1
ATOM 704 C CA . ASN A 1 92 ? 7.725 -8.598 -31.333 1.00 59.94 92 ASN A CA 1
ATOM 705 C C . ASN A 1 92 ? 6.541 -7.807 -31.914 1.00 59.94 92 ASN A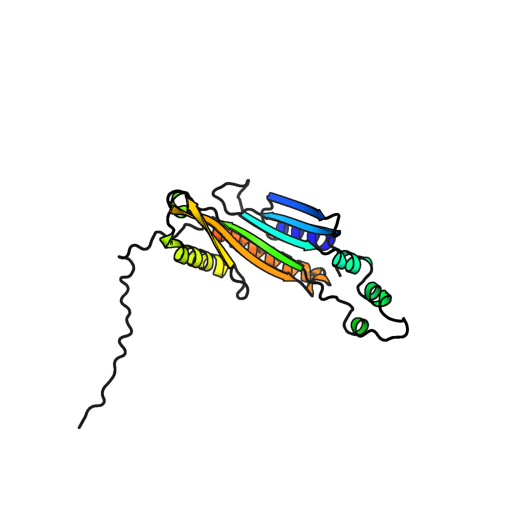 C 1
ATOM 707 O O . ASN A 1 92 ? 6.565 -6.580 -31.920 1.00 59.94 92 ASN A O 1
ATOM 711 N N . ASP A 1 93 ? 5.486 -8.507 -32.345 1.00 57.81 93 ASP A N 1
ATOM 712 C CA . ASP A 1 93 ? 4.272 -7.896 -32.902 1.00 57.81 93 ASP A CA 1
ATOM 713 C C . ASP A 1 93 ? 3.315 -7.378 -31.814 1.00 57.81 93 ASP A C 1
ATOM 715 O O . ASP A 1 93 ? 2.609 -6.391 -32.021 1.00 57.81 93 ASP A O 1
ATOM 719 N N . LEU A 1 94 ? 3.289 -8.037 -30.652 1.00 55.00 94 LEU A N 1
ATOM 720 C CA . LEU A 1 94 ? 2.487 -7.651 -29.482 1.00 55.00 94 LEU A CA 1
ATOM 721 C C . LEU A 1 94 ? 3.251 -6.736 -28.503 1.00 55.00 94 LEU A C 1
ATOM 723 O O . LEU A 1 94 ? 2.664 -6.264 -27.533 1.00 55.00 94 LEU A O 1
ATOM 727 N N . GLY A 1 95 ? 4.540 -6.485 -28.765 1.00 53.00 95 GLY A N 1
ATOM 728 C CA . GLY A 1 95 ? 5.504 -5.958 -27.801 1.00 53.00 95 GLY A CA 1
ATOM 729 C C . GLY A 1 95 ? 5.840 -7.020 -26.746 1.00 53.00 95 GLY A C 1
ATOM 730 O O . GLY A 1 95 ? 4.944 -7.527 -26.082 1.00 53.00 95 GLY A O 1
ATOM 731 N N . CYS A 1 96 ? 7.123 -7.383 -26.572 1.00 51.03 96 CYS A N 1
ATOM 732 C CA . CYS A 1 96 ? 7.604 -8.395 -25.607 1.00 51.03 96 CYS A CA 1
ATOM 733 C C . CYS A 1 96 ? 7.424 -7.942 -24.144 1.00 51.03 96 CYS A C 1
ATOM 735 O O . CYS A 1 96 ? 8.263 -8.212 -23.284 1.00 51.03 96 CYS A O 1
ATOM 737 N N . ALA A 1 97 ? 6.357 -7.224 -23.824 1.00 49.34 97 ALA A N 1
ATOM 738 C CA . ALA A 1 97 ? 5.899 -7.128 -22.469 1.00 49.34 97 ALA A CA 1
ATOM 739 C C . ALA A 1 97 ? 5.440 -8.540 -22.067 1.00 49.34 97 ALA A C 1
ATOM 741 O O . ALA A 1 97 ? 4.308 -8.955 -22.285 1.00 49.34 97 ALA A O 1
ATOM 742 N N . TYR A 1 98 ? 6.323 -9.268 -21.376 1.00 53.84 98 TYR A N 1
ATOM 743 C CA . TYR A 1 98 ? 5.923 -9.745 -20.050 1.00 53.84 98 TYR A CA 1
ATOM 744 C C . TYR A 1 98 ? 4.897 -8.748 -19.516 1.00 53.84 98 TYR A C 1
ATOM 746 O O . TYR A 1 98 ? 5.247 -7.569 -19.521 1.00 53.84 98 TYR A O 1
ATOM 754 N N . ASN A 1 99 ? 3.679 -9.173 -19.164 1.00 64.12 99 ASN A N 1
ATOM 755 C CA . ASN A 1 99 ? 2.687 -8.309 -18.520 1.00 64.12 99 ASN A CA 1
ATOM 756 C C . ASN A 1 99 ? 3.357 -7.717 -17.276 1.00 64.12 99 ASN A C 1
ATOM 758 O O . ASN A 1 99 ? 3.394 -8.342 -16.218 1.00 64.12 99 ASN A O 1
ATOM 762 N N . ALA A 1 100 ? 4.058 -6.607 -17.479 1.00 77.31 100 ALA A N 1
ATOM 763 C CA . ALA A 1 100 ? 4.961 -6.026 -16.525 1.00 77.31 100 ALA A CA 1
ATOM 764 C C . ALA A 1 100 ? 4.014 -5.251 -15.654 1.00 77.31 100 ALA A C 1
ATOM 766 O O . ALA A 1 100 ? 3.520 -4.203 -16.048 1.00 77.31 100 ALA A O 1
ATOM 767 N N . GLU A 1 101 ? 3.683 -5.862 -14.536 1.00 88.25 101 GLU A N 1
ATOM 768 C CA . GLU A 1 101 ? 2.768 -5.302 -13.578 1.00 88.25 101 GLU A CA 1
ATOM 769 C C . GLU A 1 101 ? 3.518 -5.080 -12.275 1.00 88.25 101 GLU A C 1
ATOM 771 O O . GLU A 1 101 ? 4.402 -5.855 -11.890 1.00 88.25 101 GLU A O 1
ATOM 776 N N . ILE A 1 102 ? 3.184 -3.984 -11.611 1.00 92.25 102 ILE A N 1
ATOM 777 C CA . ILE A 1 102 ? 3.538 -3.782 -10.216 1.00 92.25 102 ILE A CA 1
ATOM 778 C C . ILE A 1 102 ? 2.258 -3.624 -9.418 1.00 92.25 102 ILE A C 1
ATOM 780 O O . ILE A 1 102 ? 1.336 -2.920 -9.827 1.00 92.25 102 ILE A O 1
ATOM 784 N N . ASP A 1 103 ? 2.238 -4.244 -8.249 1.00 94.50 103 ASP A N 1
ATOM 785 C CA . ASP A 1 103 ? 1.202 -4.018 -7.260 1.00 94.50 103 ASP A CA 1
ATOM 786 C C . ASP A 1 103 ? 1.703 -3.000 -6.240 1.00 94.50 103 ASP A C 1
ATOM 788 O O . ASP A 1 103 ? 2.715 -3.213 -5.563 1.00 94.50 103 ASP A O 1
ATOM 792 N N . ILE A 1 104 ? 0.988 -1.883 -6.135 1.00 95.50 104 ILE A N 1
ATOM 793 C CA . ILE A 1 104 ? 1.155 -0.924 -5.051 1.00 95.50 104 ILE A CA 1
ATOM 794 C C . ILE A 1 104 ? 0.128 -1.249 -3.985 1.00 95.50 104 ILE A C 1
ATOM 796 O O . ILE A 1 104 ? -1.071 -1.097 -4.193 1.00 95.50 104 ILE A O 1
ATOM 800 N N . ASP A 1 105 ? 0.619 -1.651 -2.825 1.00 96.12 105 ASP A N 1
ATOM 801 C CA . ASP A 1 105 ? -0.176 -1.895 -1.636 1.00 96.12 105 ASP A CA 1
ATOM 802 C C . ASP A 1 105 ? -0.127 -0.685 -0.713 1.00 96.12 105 ASP A C 1
ATOM 804 O O . ASP A 1 105 ? 0.954 -0.240 -0.327 1.00 96.12 105 ASP A O 1
ATOM 808 N N . VAL A 1 106 ? -1.291 -0.184 -0.302 1.00 96.62 106 VAL A N 1
ATOM 809 C CA . VAL A 1 106 ? -1.412 0.800 0.778 1.00 96.62 106 VAL A CA 1
ATOM 810 C C . VAL A 1 106 ? -2.150 0.159 1.943 1.00 96.62 106 VAL A C 1
ATOM 812 O O . VAL A 1 106 ? -3.316 -0.219 1.840 1.00 96.62 106 VAL A O 1
ATOM 815 N N . MET A 1 107 ? -1.449 0.043 3.067 1.00 97.12 107 MET A N 1
ATOM 816 C CA . MET A 1 107 ? -1.964 -0.480 4.326 1.00 97.12 107 MET A CA 1
ATOM 817 C C . MET A 1 107 ? -2.138 0.666 5.317 1.00 97.12 107 MET A C 1
ATOM 819 O O . MET A 1 107 ? -1.161 1.313 5.681 1.00 97.12 107 MET A O 1
ATOM 823 N N . TYR A 1 108 ? -3.353 0.895 5.792 1.00 96.81 108 TYR A N 1
ATOM 824 C CA . TYR A 1 108 ? -3.667 1.870 6.826 1.00 96.81 108 TYR A CA 1
ATOM 825 C C . TYR A 1 108 ? -3.774 1.169 8.175 1.00 96.81 108 TYR A C 1
ATOM 827 O O . TYR A 1 108 ? -4.541 0.224 8.330 1.00 96.81 108 TYR A O 1
ATOM 835 N N . GLU A 1 109 ? -3.038 1.646 9.167 1.00 96.38 109 GLU A N 1
ATOM 836 C CA . GLU A 1 109 ? -3.112 1.173 10.545 1.00 96.38 109 GLU A CA 1
ATOM 837 C C . GLU A 1 109 ? -3.996 2.118 11.342 1.00 96.38 109 GLU A C 1
ATOM 839 O O . GLU A 1 109 ? -3.727 3.319 11.416 1.00 96.38 109 GLU A O 1
ATOM 844 N N . ILE A 1 110 ? -5.064 1.577 11.927 1.00 95.25 110 ILE A N 1
ATOM 845 C CA . ILE A 1 110 ? -6.104 2.360 12.590 1.00 95.25 110 ILE A CA 1
ATOM 846 C C . ILE A 1 110 ? -6.011 2.085 14.092 1.00 95.25 110 ILE A C 1
ATOM 848 O O . ILE A 1 110 ? -6.437 1.024 14.568 1.00 95.25 110 ILE A O 1
ATOM 852 N N . PRO A 1 111 ? -5.425 3.005 14.873 1.00 92.94 111 PRO A N 1
ATOM 853 C CA . PRO A 1 111 ? -5.299 2.809 16.301 1.00 92.94 111 PRO A CA 1
ATOM 854 C C . PRO A 1 111 ? -6.665 2.897 16.973 1.00 92.94 111 PRO A C 1
ATOM 856 O O . PRO A 1 111 ? -7.455 3.804 16.728 1.00 92.94 111 PRO A O 1
ATOM 859 N N . LEU A 1 112 ? -6.913 1.949 17.871 1.00 90.38 112 LEU A N 1
ATOM 860 C CA . LEU A 1 112 ? -8.055 1.967 18.773 1.00 90.38 112 LEU A CA 1
ATOM 861 C C . LEU A 1 112 ? -7.592 2.244 20.202 1.00 90.38 112 LEU A C 1
ATOM 863 O O . LEU A 1 112 ? -6.575 1.698 20.652 1.00 90.38 112 LEU A O 1
ATOM 867 N N . SER A 1 113 ? -8.388 3.018 20.932 1.00 88.25 113 SER A N 1
ATOM 868 C CA . SER A 1 113 ? -8.256 3.212 22.372 1.00 88.25 113 SER A CA 1
ATOM 869 C C . SER A 1 113 ? -8.544 1.919 23.143 1.00 88.25 113 SER A C 1
ATOM 871 O O . SER A 1 113 ? -9.202 0.996 22.654 1.00 88.25 113 SER A O 1
ATOM 873 N N . ASP A 1 114 ? -8.079 1.842 24.390 1.00 86.44 114 ASP A N 1
ATOM 874 C CA . ASP A 1 114 ? -8.278 0.657 25.235 1.00 86.44 114 ASP A CA 1
ATOM 875 C C . ASP A 1 114 ? -9.754 0.313 25.471 1.00 86.44 114 ASP A C 1
ATOM 877 O O . ASP A 1 114 ? -10.088 -0.860 25.660 1.00 86.44 114 ASP A O 1
ATOM 881 N N . THR A 1 115 ? -10.639 1.313 25.473 1.00 85.69 115 THR A N 1
ATOM 882 C CA . THR A 1 115 ? -12.084 1.098 25.605 1.00 85.69 115 THR A CA 1
ATOM 883 C C . THR A 1 115 ? -12.648 0.485 24.329 1.00 85.69 115 THR A C 1
ATOM 885 O O . THR A 1 115 ? -13.258 -0.579 24.394 1.00 85.69 115 THR A O 1
ATOM 888 N N . GLN A 1 116 ? -12.332 1.068 23.169 1.00 86.06 116 GLN A N 1
ATOM 889 C CA . GLN A 1 116 ? -12.760 0.578 21.854 1.00 86.06 116 GLN A CA 1
ATOM 890 C C . GLN A 1 116 ? -12.289 -0.859 21.598 1.00 86.06 116 GLN A C 1
ATOM 892 O O . GLN A 1 116 ? -13.051 -1.693 21.116 1.00 86.06 116 GLN A O 1
ATOM 897 N N . ARG A 1 117 ? -11.054 -1.197 21.993 1.00 89.06 117 ARG A N 1
ATOM 898 C CA . ARG A 1 117 ? -10.507 -2.556 21.839 1.00 89.06 117 ARG A CA 1
ATOM 899 C C . ARG A 1 117 ? -11.308 -3.620 22.589 1.00 89.06 117 ARG A C 1
ATOM 901 O O . ARG A 1 117 ? -11.288 -4.784 22.195 1.00 89.06 117 ARG A O 1
ATOM 908 N N . ARG A 1 118 ? -11.980 -3.259 23.684 1.00 87.81 118 ARG A N 1
ATOM 909 C CA . ARG A 1 118 ? -12.770 -4.191 24.507 1.00 87.81 118 ARG A CA 1
ATOM 910 C C . ARG A 1 118 ? -14.207 -4.351 24.006 1.00 87.81 118 ARG A C 1
ATOM 912 O O . ARG A 1 118 ? -14.867 -5.316 24.384 1.00 87.81 118 ARG A O 1
ATOM 919 N N . GLU A 1 119 ? -14.680 -3.460 23.139 1.00 84.31 119 GLU A N 1
ATOM 920 C CA . GLU A 1 119 ? -16.039 -3.463 22.586 1.00 84.31 119 GLU A CA 1
ATOM 921 C C . GLU A 1 119 ? -16.172 -4.389 21.367 1.00 84.31 119 GLU A C 1
ATOM 923 O O . GLU A 1 119 ? -16.543 -3.987 20.267 1.00 84.31 119 GLU A O 1
ATOM 928 N N . ILE A 1 120 ? -15.895 -5.679 21.563 1.00 82.31 120 ILE A N 1
ATOM 929 C CA . ILE A 1 120 ? -15.913 -6.685 20.485 1.00 82.31 120 ILE A CA 1
ATOM 930 C C . ILE A 1 120 ? -17.280 -6.828 19.793 1.00 82.31 120 ILE A C 1
ATOM 932 O O . ILE A 1 120 ? -17.346 -7.226 18.633 1.00 82.31 120 ILE A O 1
ATOM 936 N N . SER A 1 121 ? -18.379 -6.500 20.482 1.00 80.00 121 SER A N 1
ATOM 937 C CA . SER A 1 121 ? -19.732 -6.537 19.913 1.00 80.00 121 SER A CA 1
ATOM 938 C C . SER A 1 121 ? -19.918 -5.529 18.780 1.00 80.00 121 SER A C 1
ATOM 940 O O . SER A 1 121 ? -20.782 -5.726 17.930 1.00 80.00 121 SER A O 1
ATOM 942 N N . ASN A 1 122 ? -19.089 -4.483 18.739 1.00 82.50 122 ASN A N 1
ATOM 943 C CA . ASN A 1 122 ? -19.189 -3.396 17.773 1.00 82.50 122 ASN A CA 1
ATOM 944 C C . ASN A 1 122 ? -18.346 -3.634 16.514 1.00 82.50 122 ASN A C 1
ATOM 946 O O . ASN A 1 122 ? -18.326 -2.767 15.650 1.00 82.50 122 ASN A O 1
ATOM 950 N N . VAL A 1 123 ? -17.674 -4.784 16.364 1.00 88.69 123 VAL A N 1
ATOM 951 C CA . VAL A 1 123 ? -16.788 -5.064 15.215 1.00 88.69 123 VAL A CA 1
ATOM 952 C C . VAL A 1 123 ? -17.479 -4.863 13.852 1.00 88.69 123 VAL A C 1
ATOM 954 O O . VAL A 1 123 ? -16.911 -4.155 13.019 1.00 88.69 123 VAL A O 1
ATOM 957 N N . PRO A 1 124 ? -18.698 -5.385 13.593 1.00 88.88 124 PRO A N 1
ATOM 958 C CA . PRO A 1 124 ? -19.376 -5.145 12.316 1.00 88.88 124 PRO A CA 1
ATOM 959 C C . PRO A 1 124 ? -19.720 -3.668 12.089 1.00 88.88 124 PRO A C 1
ATOM 961 O O . PRO A 1 124 ? -19.599 -3.165 10.974 1.00 88.88 124 PRO A O 1
ATOM 964 N N . THR A 1 125 ? -20.134 -2.967 13.148 1.00 88.50 125 THR A N 1
ATOM 965 C CA . THR A 1 125 ? -20.449 -1.533 13.103 1.00 88.50 125 THR A CA 1
ATOM 966 C C . THR A 1 125 ? -19.193 -0.715 12.832 1.00 88.50 125 THR A C 1
ATOM 968 O O . THR A 1 125 ? -19.218 0.159 11.978 1.00 88.50 125 THR A O 1
ATOM 971 N N . LEU A 1 126 ? -18.080 -1.047 13.488 1.00 89.44 126 LEU A N 1
ATOM 972 C CA . LEU A 1 126 ? -16.775 -0.434 13.275 1.00 89.44 126 LEU A CA 1
ATOM 973 C C . LEU A 1 126 ? -16.327 -0.588 11.819 1.00 89.44 126 LEU A C 1
ATOM 975 O O . LEU A 1 126 ? -16.024 0.414 11.179 1.00 89.44 126 LEU A O 1
ATOM 979 N N . ALA A 1 127 ? -16.338 -1.812 11.281 1.00 90.62 127 ALA A N 1
ATOM 980 C CA . ALA A 1 127 ? -15.954 -2.068 9.893 1.00 90.62 127 ALA A CA 1
ATOM 981 C C . ALA A 1 127 ? -16.833 -1.282 8.907 1.00 90.62 127 ALA A C 1
ATOM 983 O O . ALA A 1 127 ? -16.319 -0.620 8.008 1.00 90.62 127 ALA A O 1
ATOM 984 N N . ARG A 1 128 ? -18.156 -1.280 9.121 1.00 89.69 128 ARG A N 1
ATOM 985 C CA . ARG A 1 128 ? -19.092 -0.497 8.304 1.00 89.69 128 ARG A CA 1
ATOM 986 C C . ARG A 1 128 ? -18.805 0.999 8.394 1.00 89.69 128 ARG A C 1
ATOM 988 O O . ARG A 1 128 ? -18.815 1.677 7.375 1.00 89.69 128 ARG A O 1
ATOM 995 N N . SER A 1 129 ? -18.572 1.527 9.590 1.00 89.75 129 SER A N 1
ATOM 996 C CA . SER A 1 129 ? -18.292 2.948 9.772 1.00 89.75 129 SER A CA 1
ATOM 997 C C . SER A 1 129 ? -16.998 3.353 9.086 1.00 89.75 129 SER A C 1
ATOM 999 O O . SER A 1 129 ? -17.011 4.363 8.394 1.00 89.75 129 SER A O 1
ATOM 1001 N N . LEU A 1 130 ? -15.941 2.541 9.191 1.00 90.81 130 LEU A N 1
ATOM 1002 C CA . LEU A 1 130 ? -14.687 2.745 8.463 1.00 90.81 130 LEU A CA 1
ATOM 1003 C C . LEU A 1 130 ? -14.907 2.766 6.947 1.00 90.81 130 LEU A C 1
ATOM 1005 O O . LEU A 1 130 ? -14.408 3.666 6.281 1.00 90.81 130 LEU A O 1
ATOM 1009 N N . GLN A 1 131 ? -15.708 1.847 6.405 1.00 89.19 131 GLN A N 1
ATOM 1010 C CA . GLN A 1 131 ? -16.072 1.858 4.983 1.00 89.19 131 GLN A CA 1
ATOM 1011 C C . GLN A 1 131 ? -16.873 3.107 4.594 1.00 89.19 131 GLN A C 1
ATOM 1013 O O . GLN A 1 131 ? -16.620 3.698 3.552 1.00 89.19 131 GLN A O 1
ATOM 1018 N N . ILE A 1 132 ? -17.815 3.553 5.431 1.00 88.44 132 ILE A N 1
ATOM 1019 C CA . ILE A 1 132 ? -18.626 4.746 5.150 1.00 88.44 132 ILE A CA 1
ATOM 1020 C C . ILE A 1 132 ? -17.756 6.004 5.129 1.00 88.44 132 ILE A C 1
ATOM 1022 O O . ILE A 1 132 ? -17.818 6.756 4.160 1.00 88.44 132 ILE A O 1
ATOM 1026 N N . ILE A 1 133 ? -16.929 6.234 6.153 1.00 89.12 133 ILE A N 1
ATOM 1027 C CA . ILE A 1 133 ? -16.126 7.467 6.237 1.00 89.12 133 ILE A CA 1
ATOM 1028 C C . ILE A 1 133 ? -15.074 7.570 5.130 1.00 89.12 133 ILE A C 1
ATOM 1030 O O . ILE A 1 133 ? -14.626 8.664 4.800 1.00 89.12 133 ILE A O 1
ATOM 1034 N N . THR A 1 134 ? -14.686 6.436 4.552 1.00 88.44 134 THR A N 1
ATOM 1035 C CA . THR A 1 134 ? -13.706 6.369 3.470 1.00 88.44 134 THR A CA 1
ATOM 1036 C C . THR A 1 134 ? -14.346 6.219 2.091 1.00 88.44 134 THR A C 1
ATOM 1038 O O . THR A 1 134 ? -13.663 6.415 1.091 1.00 88.44 134 THR A O 1
ATOM 1041 N N . SER A 1 135 ? -15.657 5.973 2.005 1.00 85.88 135 SER A N 1
ATOM 1042 C CA . SER A 1 135 ? -16.365 5.785 0.730 1.00 85.88 135 SER A CA 1
ATOM 1043 C C . SER A 1 135 ? -16.237 6.978 -0.221 1.00 85.88 135 SER A C 1
ATOM 1045 O O . SER A 1 135 ? -16.064 6.778 -1.412 1.00 85.88 135 SER A O 1
ATOM 1047 N N . GLU A 1 136 ? -16.230 8.212 0.293 1.00 80.94 136 GLU A N 1
ATOM 1048 C CA . GLU A 1 136 ? -16.023 9.421 -0.524 1.00 80.94 136 GLU A CA 1
ATOM 1049 C C . GLU A 1 136 ? -14.549 9.656 -0.896 1.00 80.94 136 GLU A C 1
ATOM 1051 O O . GLU A 1 136 ? -14.240 10.441 -1.794 1.00 80.94 136 GLU A O 1
ATOM 1056 N N . SER A 1 137 ? -13.629 9.024 -0.164 1.00 80.88 137 SER A N 1
ATOM 1057 C CA . SER A 1 137 ? -12.186 9.147 -0.389 1.00 80.88 137 SER A CA 1
ATOM 1058 C C . SER A 1 137 ? -11.670 8.115 -1.381 1.00 80.88 137 SER A C 1
ATOM 1060 O O . SER A 1 137 ? -10.694 8.402 -2.068 1.00 80.88 137 SER A O 1
ATOM 1062 N N . THR A 1 138 ? -12.333 6.959 -1.450 1.00 75.62 138 THR A N 1
ATOM 1063 C CA . THR A 1 138 ? -11.968 5.842 -2.321 1.00 75.62 138 THR A CA 1
ATOM 1064 C C . THR A 1 138 ? -12.657 5.928 -3.673 1.00 75.62 138 THR A C 1
ATOM 1066 O O . THR A 1 138 ? -13.801 6.368 -3.771 1.00 75.62 138 THR A O 1
ATOM 1069 N N . HIS A 1 139 ? -11.957 5.544 -4.738 1.00 68.56 139 HIS A N 1
ATOM 1070 C CA . HIS A 1 139 ? -12.571 5.487 -6.063 1.00 68.56 139 HIS A CA 1
ATOM 1071 C C . HIS A 1 139 ? -13.608 4.348 -6.121 1.00 68.56 139 HIS A C 1
ATOM 1073 O O . HIS A 1 139 ? -13.389 3.292 -5.526 1.00 68.56 139 HIS A O 1
ATOM 1079 N N . ASP A 1 140 ? -14.696 4.520 -6.890 1.00 58.34 140 ASP A N 1
ATOM 1080 C CA . ASP A 1 140 ? -15.872 3.617 -6.980 1.00 58.34 140 ASP A CA 1
ATOM 1081 C C . ASP A 1 140 ? -15.555 2.127 -7.269 1.00 58.34 140 ASP A C 1
ATOM 1083 O O . ASP A 1 140 ? -16.441 1.273 -7.212 1.00 58.34 140 ASP A O 1
ATOM 1087 N N . GLN A 1 141 ? -14.306 1.789 -7.592 1.00 54.88 141 GLN A N 1
ATOM 1088 C CA . GLN A 1 141 ? -13.865 0.446 -7.963 1.00 54.88 141 GLN A CA 1
ATOM 1089 C C . GLN A 1 141 ? -12.938 -0.229 -6.938 1.00 54.88 141 GLN A C 1
ATOM 1091 O O . GLN A 1 141 ? -12.614 -1.401 -7.126 1.00 54.88 141 GLN A O 1
ATOM 1096 N N . GLN A 1 142 ? -12.529 0.450 -5.857 1.00 71.19 142 GLN A N 1
ATOM 1097 C CA . GLN A 1 142 ? -11.585 -0.103 -4.873 1.00 71.19 142 GLN A CA 1
ATOM 1098 C C . GLN A 1 142 ? -11.941 0.275 -3.423 1.00 71.19 142 GLN A C 1
ATOM 1100 O O . GLN A 1 142 ? -11.252 1.088 -2.798 1.00 71.19 142 GLN A O 1
ATOM 1105 N N . PRO A 1 143 ? -13.010 -0.321 -2.854 1.00 80.50 143 PRO A N 1
ATOM 1106 C CA . PRO A 1 143 ? -13.322 -0.133 -1.443 1.00 80.50 143 PRO A CA 1
ATOM 1107 C C . PRO A 1 143 ? -12.175 -0.650 -0.568 1.00 80.50 143 PRO A C 1
ATOM 1109 O O . PRO A 1 143 ? -11.500 -1.617 -0.921 1.00 80.50 143 PRO A O 1
ATOM 1112 N N . LEU A 1 144 ? -11.990 -0.040 0.604 1.00 88.38 144 LEU A N 1
ATOM 1113 C CA . LEU A 1 144 ? -11.029 -0.540 1.582 1.00 88.38 144 LEU A CA 1
ATOM 1114 C C . LEU A 1 144 ? -11.425 -1.933 2.074 1.00 88.38 144 LEU A C 1
ATOM 1116 O O . LEU A 1 144 ? -12.527 -2.134 2.599 1.00 88.38 144 LEU A O 1
ATOM 1120 N N . ASP A 1 145 ? -10.487 -2.867 1.960 1.00 91.81 145 ASP A N 1
ATOM 1121 C CA . ASP A 1 145 ? -10.573 -4.152 2.638 1.00 91.81 145 ASP A CA 1
ATOM 1122 C C . ASP A 1 145 ? -10.208 -3.949 4.111 1.00 91.81 145 ASP A C 1
ATOM 1124 O O . ASP A 1 145 ? -9.146 -3.408 4.412 1.00 91.81 145 ASP A O 1
ATOM 1128 N N . ILE A 1 146 ? -11.107 -4.296 5.034 1.00 93.94 146 ILE A N 1
ATOM 1129 C CA . ILE A 1 146 ? -10.946 -4.004 6.465 1.00 93.94 146 ILE A CA 1
ATOM 1130 C C . ILE A 1 146 ? -10.565 -5.282 7.211 1.00 93.94 146 ILE A C 1
ATOM 1132 O O . ILE A 1 146 ? -11.393 -6.170 7.422 1.00 93.94 146 ILE A O 1
ATOM 1136 N N . ASP A 1 147 ? -9.336 -5.312 7.713 1.00 94.06 147 ASP A N 1
ATOM 1137 C CA . ASP A 1 147 ? -8.778 -6.403 8.500 1.00 94.06 147 ASP A CA 1
ATOM 1138 C C . ASP A 1 147 ? -8.871 -6.104 10.000 1.00 94.06 147 ASP A C 1
ATOM 1140 O O . ASP A 1 147 ? -8.207 -5.209 10.531 1.00 94.06 147 ASP A O 1
ATOM 1144 N N . ILE A 1 148 ? -9.659 -6.900 10.726 1.00 94.50 148 ILE A N 1
ATOM 1145 C CA . ILE A 1 148 ? -9.783 -6.797 12.187 1.00 94.50 148 ILE A CA 1
ATOM 1146 C C . ILE A 1 148 ? -9.256 -8.077 12.831 1.00 94.50 148 ILE A C 1
ATOM 1148 O O . ILE A 1 148 ? -9.878 -9.138 12.775 1.00 94.50 148 ILE A O 1
ATOM 1152 N N . GLN A 1 149 ? -8.113 -7.968 13.507 1.00 93.94 149 GLN A N 1
ATOM 1153 C CA . GLN A 1 149 ? -7.512 -9.078 14.234 1.00 93.94 149 GLN A CA 1
ATOM 1154 C C . GLN A 1 149 ? -8.002 -9.099 15.684 1.00 93.94 149 GLN A C 1
ATOM 1156 O O . GLN A 1 149 ? -7.703 -8.197 16.470 1.00 93.94 149 GLN A O 1
ATOM 1161 N N . MET A 1 150 ? -8.693 -10.172 16.071 1.00 93.12 150 MET A N 1
ATOM 1162 C CA . MET A 1 150 ? -9.077 -10.428 17.462 1.00 93.12 150 MET A CA 1
ATOM 1163 C C . MET A 1 150 ? -8.022 -11.262 18.191 1.00 93.12 150 MET A C 1
ATOM 1165 O O . MET A 1 150 ? -7.428 -12.181 17.628 1.00 93.12 150 MET A O 1
ATOM 1169 N N . GLN A 1 151 ? -7.817 -10.962 19.468 1.00 92.62 151 GLN A N 1
ATOM 1170 C CA . GLN A 1 151 ? -6.920 -11.690 20.358 1.00 92.62 151 GLN A CA 1
ATOM 1171 C C . GLN A 1 151 ? -7.670 -12.138 21.609 1.00 92.62 151 GLN A C 1
ATOM 1173 O O . GLN A 1 151 ? -8.609 -11.482 22.056 1.00 92.62 151 GLN A O 1
ATOM 1178 N N . PHE A 1 152 ? -7.243 -13.266 22.177 1.00 91.81 152 PHE A N 1
ATOM 1179 C CA . PHE A 1 152 ? -7.847 -13.858 23.366 1.00 91.81 152 PHE A CA 1
ATOM 1180 C C . PHE A 1 152 ? -6.799 -13.994 24.464 1.00 91.81 152 PHE A C 1
ATOM 1182 O O . PHE A 1 152 ? -5.692 -14.481 24.230 1.00 91.81 152 PHE A O 1
ATOM 1189 N N . THR A 1 153 ? -7.148 -13.576 25.675 1.00 90.31 153 THR A N 1
ATOM 1190 C CA . THR A 1 153 ? -6.304 -13.789 26.852 1.00 90.31 153 THR A CA 1
ATOM 1191 C C . THR A 1 153 ? -6.370 -15.246 27.322 1.00 90.31 153 THR A C 1
ATOM 1193 O O . THR A 1 153 ? -7.280 -16.000 26.975 1.00 90.31 153 THR A O 1
ATOM 1196 N N . SER A 1 154 ? -5.453 -15.632 28.215 1.00 89.06 154 SER A N 1
ATOM 1197 C CA . SER A 1 154 ? -5.501 -16.924 28.923 1.00 89.06 154 SER A CA 1
ATOM 1198 C C . SER A 1 154 ? -6.759 -17.114 29.782 1.00 89.06 154 SER A C 1
ATOM 1200 O O . SER A 1 154 ? -7.087 -18.235 30.161 1.00 89.06 154 SER A O 1
ATOM 1202 N N . THR A 1 155 ? -7.471 -16.025 30.079 1.00 90.50 155 THR A N 1
ATOM 1203 C CA . THR A 1 155 ? -8.754 -15.996 30.793 1.00 90.50 155 THR A CA 1
ATOM 1204 C C . THR A 1 155 ? -9.967 -15.967 29.857 1.00 90.50 155 THR A C 1
ATOM 1206 O O . THR A 1 155 ? -11.077 -15.727 30.320 1.00 90.50 155 THR A O 1
ATOM 1209 N N . TYR A 1 156 ? -9.775 -16.237 28.559 1.00 84.38 156 TYR A N 1
ATOM 1210 C CA . TYR A 1 156 ? -10.819 -16.256 27.525 1.00 84.38 156 TYR A CA 1
ATOM 1211 C C . TYR A 1 156 ? -11.517 -14.907 27.285 1.00 84.38 156 TYR A C 1
ATOM 1213 O O . TYR A 1 156 ? -12.622 -14.870 26.747 1.00 84.38 156 TYR A O 1
ATOM 1221 N N . HIS A 1 157 ? -10.880 -13.785 27.636 1.00 87.88 157 HIS A N 1
ATOM 1222 C CA . HIS A 1 157 ? -11.377 -12.467 27.248 1.00 87.88 157 HIS A CA 1
ATOM 1223 C C . HIS A 1 157 ? -10.886 -12.119 25.845 1.00 87.88 157 HIS A C 1
ATOM 1225 O O . HIS A 1 157 ? -9.680 -12.110 25.597 1.00 87.88 157 HIS A O 1
ATOM 1231 N N . ALA A 1 158 ? -11.828 -11.833 24.947 1.00 90.50 158 ALA A N 1
ATOM 1232 C CA . ALA A 1 158 ? -11.538 -11.364 23.600 1.00 90.50 158 ALA A CA 1
ATOM 1233 C C . ALA A 1 158 ? -11.379 -9.839 23.580 1.00 90.50 158 ALA A C 1
ATOM 1235 O O . ALA A 1 158 ? -12.099 -9.125 24.279 1.00 90.50 158 ALA A O 1
ATOM 1236 N N . PHE A 1 159 ? -10.457 -9.347 22.763 1.00 92.38 159 PHE A N 1
ATOM 1237 C CA . PHE A 1 159 ? -10.283 -7.928 22.471 1.00 92.38 159 PHE A CA 1
ATOM 1238 C C . PHE A 1 159 ? -9.751 -7.745 21.047 1.00 92.38 159 PHE A C 1
ATOM 1240 O O . PHE A 1 159 ? -9.201 -8.670 20.445 1.00 92.38 159 PHE A O 1
ATOM 1247 N N . ILE A 1 160 ? -9.910 -6.545 20.502 1.00 93.62 160 ILE A N 1
ATOM 1248 C CA . ILE A 1 160 ? -9.377 -6.168 19.196 1.00 93.62 160 ILE A CA 1
ATOM 1249 C C . ILE A 1 160 ? -7.885 -5.852 19.355 1.00 93.62 160 ILE A C 1
ATOM 1251 O O . ILE A 1 160 ? -7.494 -4.929 20.074 1.00 93.62 160 ILE A O 1
ATOM 1255 N N . GLY A 1 161 ? -7.040 -6.652 18.708 1.00 92.00 161 GLY A N 1
ATOM 1256 C CA . GLY A 1 161 ? -5.588 -6.488 18.725 1.00 92.00 161 GLY A CA 1
ATOM 1257 C C . GLY A 1 161 ? -5.115 -5.436 17.724 1.00 92.00 161 GLY A C 1
ATOM 1258 O O . GLY A 1 161 ? -4.331 -4.554 18.088 1.00 92.00 161 GLY A O 1
ATOM 1259 N N . ARG A 1 162 ? -5.618 -5.519 16.489 1.00 93.94 162 ARG A N 1
ATOM 1260 C CA . ARG A 1 162 ? -5.246 -4.658 15.360 1.00 93.94 162 ARG A CA 1
ATOM 1261 C C . ARG A 1 162 ? -6.458 -4.409 14.468 1.00 93.94 162 ARG A C 1
ATOM 1263 O O . ARG A 1 162 ? -7.244 -5.329 14.244 1.00 93.94 162 ARG A O 1
ATOM 1270 N N . VAL A 1 163 ? -6.573 -3.181 13.977 1.00 95.31 163 VAL A N 1
ATOM 1271 C CA . VAL A 1 163 ? -7.483 -2.804 12.897 1.00 95.31 163 VAL A CA 1
ATOM 1272 C C . VAL A 1 163 ? -6.626 -2.200 11.804 1.00 95.31 163 VAL A C 1
ATOM 1274 O O . VAL A 1 163 ? -5.906 -1.234 12.051 1.00 95.31 163 VAL A O 1
ATOM 1277 N N . ALA A 1 164 ? -6.692 -2.795 10.627 1.00 95.75 164 ALA A N 1
ATOM 1278 C CA . ALA A 1 164 ? -6.009 -2.307 9.453 1.00 95.75 164 ALA A CA 1
ATOM 1279 C C . ALA A 1 164 ? -6.986 -2.233 8.283 1.00 95.75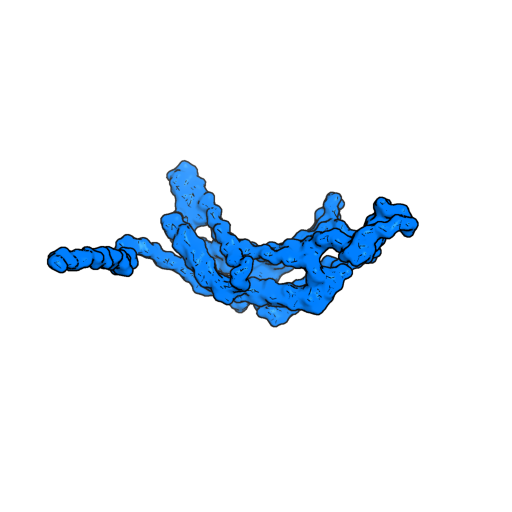 164 ALA A C 1
ATOM 1281 O O . ALA A 1 164 ? -8.030 -2.884 8.285 1.00 95.75 164 ALA A O 1
ATOM 1282 N N . ALA A 1 165 ? -6.650 -1.415 7.300 1.00 95.12 165 ALA A N 1
ATOM 1283 C CA . ALA A 1 165 ? -7.376 -1.345 6.052 1.00 95.12 165 ALA A CA 1
ATOM 1284 C C . ALA A 1 165 ? -6.394 -1.429 4.884 1.00 95.12 165 ALA A C 1
ATOM 1286 O O . ALA A 1 165 ? -5.309 -0.859 4.970 1.00 95.12 165 ALA A O 1
ATOM 1287 N N . ARG A 1 166 ? -6.747 -2.122 3.804 1.00 94.44 166 ARG A N 1
ATOM 1288 C CA . ARG A 1 166 ? -5.884 -2.305 2.635 1.00 94.44 166 ARG A CA 1
ATOM 1289 C C . ARG A 1 166 ? -6.561 -1.811 1.367 1.00 94.44 166 ARG A C 1
ATOM 1291 O O . ARG A 1 166 ? -7.757 -2.010 1.164 1.00 94.44 166 ARG A O 1
ATOM 1298 N N . GLN A 1 167 ? -5.754 -1.211 0.504 1.00 92.88 167 GLN A N 1
ATOM 1299 C CA . GLN A 1 167 ? -6.063 -0.965 -0.898 1.00 92.88 167 GLN A CA 1
ATOM 1300 C C . GLN A 1 167 ? -4.869 -1.389 -1.752 1.00 92.88 167 GLN A C 1
ATOM 1302 O O . GLN A 1 167 ? -3.726 -1.299 -1.298 1.00 92.88 167 GLN A O 1
ATOM 1307 N N . GLN A 1 168 ? -5.139 -1.868 -2.963 1.00 92.75 168 GLN A N 1
ATOM 1308 C CA . GLN A 1 168 ? -4.116 -2.351 -3.883 1.00 92.75 168 GLN A CA 1
ATOM 1309 C C . GLN A 1 168 ? -4.392 -1.832 -5.294 1.00 92.75 168 GLN A C 1
ATOM 1311 O O . GLN A 1 168 ? -5.501 -1.983 -5.803 1.00 92.75 168 GLN A O 1
ATOM 1316 N N . TRP A 1 169 ? -3.371 -1.270 -5.935 1.00 92.94 169 TRP A N 1
ATOM 1317 C CA . TRP A 1 169 ? -3.408 -0.827 -7.327 1.00 92.94 169 TRP A CA 1
ATOM 1318 C C . TRP A 1 169 ? -2.429 -1.656 -8.142 1.00 92.94 169 TRP A C 1
ATOM 1320 O O . TRP A 1 169 ? -1.232 -1.636 -7.865 1.00 92.94 169 TRP A O 1
ATOM 1330 N N . THR A 1 170 ? -2.936 -2.342 -9.158 1.00 92.12 170 THR A N 1
ATOM 1331 C CA . THR A 1 170 ? -2.106 -3.016 -10.158 1.00 92.12 170 THR A CA 1
ATOM 1332 C C . THR A 1 170 ? -1.843 -2.036 -11.296 1.00 92.12 170 THR A C 1
ATOM 1334 O O . THR A 1 170 ? -2.782 -1.459 -11.844 1.00 92.12 170 THR A O 1
ATOM 1337 N N . ILE A 1 171 ? -0.570 -1.802 -11.609 1.00 90.75 171 ILE A N 1
ATOM 1338 C CA . ILE A 1 171 ? -0.123 -0.869 -12.647 1.00 90.75 171 ILE A CA 1
ATOM 1339 C C . ILE A 1 171 ? 0.606 -1.662 -13.722 1.00 90.75 171 ILE A C 1
ATOM 1341 O O . ILE A 1 171 ? 1.642 -2.255 -13.431 1.00 90.75 171 ILE A O 1
ATOM 1345 N N . ASP A 1 172 ? 0.093 -1.613 -14.947 1.00 87.75 172 ASP A N 1
ATOM 1346 C CA . ASP A 1 172 ? 0.601 -2.320 -16.122 1.00 87.75 172 ASP A CA 1
ATOM 1347 C C . ASP A 1 172 ? 1.020 -1.348 -17.247 1.00 87.75 172 ASP A C 1
ATOM 1349 O O . ASP A 1 172 ? 2.180 -0.936 -17.310 1.00 87.75 172 ASP A O 1
ATOM 1353 N N . GLU A 1 173 ? 0.088 -0.908 -18.100 1.00 81.88 173 GLU A N 1
ATOM 1354 C CA . GLU A 1 173 ? 0.323 -0.005 -19.235 1.00 81.88 173 GLU A CA 1
ATOM 1355 C C . GLU A 1 173 ? 1.095 1.273 -18.842 1.00 81.88 173 GLU A C 1
ATOM 1357 O O . GLU A 1 173 ? 2.066 1.616 -19.531 1.00 81.88 173 GLU A O 1
ATOM 1362 N N . PRO A 1 174 ? 0.798 1.936 -17.700 1.00 79.88 174 PRO A N 1
ATOM 1363 C CA . PRO A 1 174 ? 1.515 3.142 -17.292 1.00 79.88 174 PRO A CA 1
ATOM 1364 C C . PRO A 1 174 ? 3.012 2.924 -17.025 1.00 79.88 174 PRO A C 1
ATOM 1366 O O . PRO A 1 174 ? 3.773 3.884 -17.000 1.00 79.88 174 PRO A O 1
ATOM 1369 N N . LEU A 1 175 ? 3.503 1.689 -16.857 1.00 83.00 175 LEU A N 1
ATOM 1370 C CA . LEU A 1 175 ? 4.943 1.433 -16.682 1.00 83.00 175 LEU A CA 1
ATOM 1371 C C . LEU A 1 175 ? 5.779 1.729 -17.935 1.00 83.00 175 LEU A C 1
ATOM 1373 O O . LEU A 1 175 ? 7.018 1.737 -17.881 1.00 83.00 175 LEU A O 1
ATOM 1377 N N . HIS A 1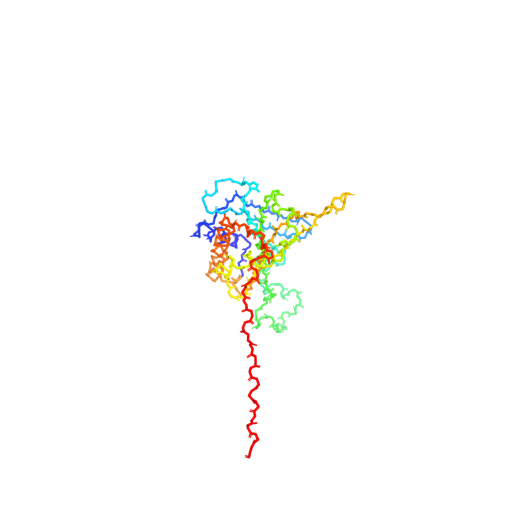 176 ? 5.130 1.952 -19.075 1.00 82.94 176 HIS A N 1
ATOM 1378 C CA . HIS A 1 176 ? 5.794 2.230 -20.340 1.00 82.94 176 HIS A CA 1
ATOM 1379 C C . HIS A 1 176 ? 5.963 3.727 -20.610 1.00 82.94 176 HIS A C 1
ATOM 1381 O O . HIS A 1 176 ? 6.951 4.092 -21.255 1.00 82.94 176 HIS A O 1
ATOM 1387 N N . GLU A 1 177 ? 5.083 4.572 -20.066 1.00 86.25 177 GLU A N 1
ATOM 1388 C CA . GLU A 1 177 ? 5.022 6.010 -20.338 1.00 86.25 177 GLU A CA 1
ATOM 1389 C C . GLU A 1 177 ? 5.084 6.838 -19.048 1.00 86.25 177 GLU A C 1
ATOM 1391 O O . GLU A 1 177 ? 4.317 6.649 -18.107 1.00 86.25 177 GLU A O 1
ATOM 1396 N N . GLU A 1 178 ? 6.023 7.787 -18.991 1.00 89.38 178 GLU A N 1
ATOM 1397 C CA . GLU A 1 178 ? 6.262 8.572 -17.773 1.00 89.38 178 GLU A CA 1
ATOM 1398 C C . GLU A 1 178 ? 5.056 9.437 -17.382 1.00 89.38 178 GLU A C 1
ATOM 1400 O O . GLU A 1 178 ? 4.747 9.569 -16.198 1.00 89.38 178 GLU A O 1
ATOM 1405 N N . GLU A 1 179 ? 4.380 10.036 -18.365 1.00 91.25 179 GLU A N 1
ATOM 1406 C CA . GLU A 1 179 ? 3.254 10.948 -18.139 1.00 91.25 179 GLU A CA 1
ATOM 1407 C C . GLU A 1 179 ? 2.051 10.215 -17.530 1.00 91.25 179 GLU A C 1
ATOM 1409 O O . GLU A 1 179 ? 1.498 10.681 -16.528 1.00 91.25 179 GLU A O 1
ATOM 1414 N N . ASP A 1 180 ? 1.730 9.032 -18.055 1.00 90.56 180 ASP A N 1
ATOM 1415 C CA . ASP A 1 180 ? 0.653 8.177 -17.552 1.00 90.56 180 ASP A CA 1
ATOM 1416 C C . ASP A 1 180 ? 0.947 7.703 -16.126 1.00 90.56 180 ASP A C 1
ATOM 1418 O O . ASP A 1 180 ? 0.107 7.827 -15.227 1.00 90.56 180 ASP A O 1
ATOM 1422 N N . LEU A 1 181 ? 2.178 7.240 -15.865 1.00 91.94 181 LEU A N 1
ATOM 1423 C CA . LEU A 1 181 ? 2.567 6.830 -14.517 1.00 91.94 181 LEU A CA 1
ATOM 1424 C C . LEU A 1 181 ? 2.481 7.991 -13.523 1.00 91.94 181 LEU A C 1
ATOM 1426 O O . LEU A 1 181 ? 2.057 7.807 -12.380 1.00 91.94 181 LEU A O 1
ATOM 1430 N N . GLN A 1 182 ? 2.874 9.199 -13.938 1.00 94.81 182 GLN A N 1
ATOM 1431 C CA . GLN A 1 182 ? 2.759 10.391 -13.102 1.00 94.81 182 GLN A CA 1
ATOM 1432 C C . GLN A 1 182 ? 1.308 10.719 -12.744 1.00 94.81 182 GLN A C 1
ATOM 1434 O O . GLN A 1 182 ? 1.071 11.259 -11.660 1.00 94.81 182 GLN A O 1
ATOM 1439 N N . GLU A 1 183 ? 0.347 10.452 -13.627 1.00 93.75 183 GLU A N 1
ATOM 1440 C CA . GLU A 1 183 ? -1.071 10.635 -13.332 1.00 93.75 183 GLU A CA 1
ATOM 1441 C C . GLU A 1 183 ? -1.570 9.602 -12.320 1.00 93.75 183 GLU A C 1
ATOM 1443 O O . GLU A 1 183 ? -2.107 9.996 -11.280 1.00 93.75 183 GLU A O 1
ATOM 1448 N N . VAL A 1 184 ? -1.299 8.316 -12.563 1.00 93.50 184 VAL A N 1
ATOM 1449 C CA . VAL A 1 184 ? -1.711 7.212 -11.680 1.00 93.50 184 VAL A CA 1
ATOM 1450 C C . VAL A 1 184 ? -1.125 7.372 -10.278 1.00 93.50 184 VAL A C 1
ATOM 1452 O O . VAL A 1 184 ? -1.860 7.393 -9.292 1.00 93.50 184 VAL A O 1
ATOM 1455 N N . MET A 1 185 ? 0.189 7.583 -10.166 1.00 95.19 185 MET A N 1
ATOM 1456 C CA . MET A 1 185 ? 0.867 7.749 -8.872 1.00 95.19 185 MET A CA 1
ATOM 1457 C C . MET A 1 185 ? 0.349 8.962 -8.102 1.00 95.19 185 MET A C 1
ATOM 1459 O O . MET A 1 185 ? 0.225 8.940 -6.877 1.00 95.19 185 MET A O 1
ATOM 1463 N N . ARG A 1 186 ? 0.019 10.044 -8.815 1.00 95.00 186 ARG A N 1
ATOM 1464 C CA . ARG A 1 186 ? -0.571 11.230 -8.197 1.00 95.00 186 ARG A CA 1
ATOM 1465 C C . ARG A 1 186 ? -1.965 10.931 -7.661 1.00 95.00 186 ARG A C 1
ATOM 1467 O O . ARG A 1 186 ? -2.288 11.439 -6.591 1.00 95.00 186 ARG A O 1
ATOM 1474 N N . GLU A 1 187 ? -2.772 10.143 -8.363 1.00 93.44 187 GLU A N 1
ATOM 1475 C CA . GLU A 1 187 ? -4.093 9.750 -7.873 1.00 93.44 187 GLU A CA 1
ATOM 1476 C C . GLU A 1 187 ? -3.996 8.859 -6.632 1.00 93.44 187 GLU A C 1
ATOM 1478 O O . GLU A 1 187 ? -4.598 9.203 -5.616 1.00 93.44 187 GLU A O 1
ATOM 1483 N N . ILE A 1 188 ? -3.136 7.834 -6.643 1.00 94.31 188 ILE A N 1
ATOM 1484 C CA . ILE A 1 188 ? -2.873 6.973 -5.473 1.00 94.31 188 ILE A CA 1
ATOM 1485 C C . ILE A 1 188 ? -2.466 7.820 -4.256 1.00 94.31 188 ILE A C 1
ATOM 1487 O O . ILE A 1 188 ? -2.997 7.660 -3.153 1.00 94.31 188 ILE A O 1
ATOM 1491 N N . CYS A 1 189 ? -1.559 8.783 -4.447 1.00 96.19 189 CYS A N 1
ATOM 1492 C CA . CYS A 1 189 ? -1.138 9.690 -3.3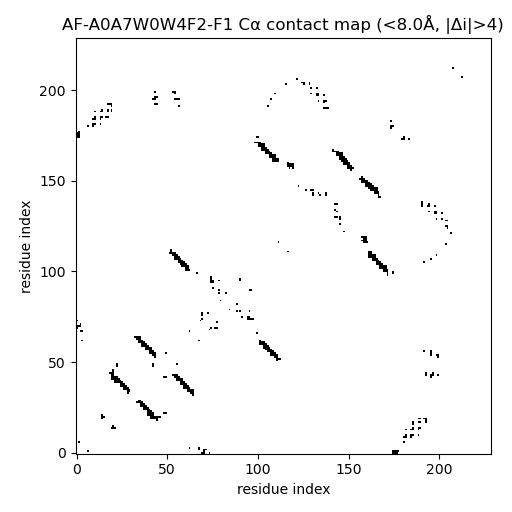81 1.00 96.19 189 CYS A CA 1
ATOM 1493 C C . CYS A 1 189 ? -2.271 10.611 -2.895 1.00 96.19 189 CYS A C 1
ATOM 1495 O O . CYS A 1 189 ? -2.375 10.852 -1.692 1.00 96.19 189 CYS A O 1
ATOM 1497 N N . ARG A 1 190 ? -3.130 11.136 -3.783 1.00 94.69 190 ARG A N 1
ATOM 1498 C CA . ARG A 1 190 ? -4.294 11.955 -3.382 1.00 94.69 190 ARG A CA 1
ATOM 1499 C C . ARG A 1 190 ? -5.291 11.143 -2.571 1.00 94.69 190 ARG A C 1
ATOM 1501 O O . ARG A 1 190 ? -5.769 11.632 -1.549 1.00 94.69 190 ARG A O 1
ATOM 1508 N N . GLU A 1 191 ? -5.605 9.940 -3.031 1.00 94.06 191 GLU A N 1
ATOM 1509 C CA . GLU A 1 191 ? -6.513 9.021 -2.355 1.00 94.06 191 GLU A CA 1
ATOM 1510 C C . GLU A 1 191 ? -5.974 8.667 -0.969 1.00 94.06 191 GLU A C 1
ATOM 1512 O O . GLU A 1 191 ? -6.674 8.839 0.027 1.00 94.06 191 GLU A O 1
ATOM 1517 N N . THR A 1 192 ? -4.679 8.352 -0.874 1.00 95.19 192 THR A N 1
ATOM 1518 C CA . THR A 1 192 ? -4.011 8.080 0.406 1.00 95.19 192 THR A CA 1
ATOM 1519 C C . THR A 1 192 ? -4.106 9.268 1.370 1.00 95.19 192 THR A C 1
ATOM 1521 O O . THR A 1 192 ? -4.397 9.077 2.551 1.00 95.19 192 THR A O 1
ATOM 1524 N N . VAL A 1 193 ? -3.922 10.510 0.893 1.00 95.62 193 VAL A N 1
ATOM 1525 C CA . VAL A 1 193 ? -4.103 11.724 1.718 1.00 95.62 193 VAL A CA 1
ATOM 1526 C C . VAL A 1 193 ? -5.541 11.852 2.222 1.00 95.62 193 VAL A C 1
ATOM 1528 O O . VAL A 1 193 ? -5.754 12.127 3.404 1.00 95.62 193 VAL A O 1
ATOM 1531 N N . ARG A 1 194 ? -6.535 11.680 1.342 1.00 94.25 194 ARG A N 1
ATOM 1532 C CA . ARG A 1 194 ? -7.956 11.797 1.706 1.00 94.25 194 ARG A CA 1
ATOM 1533 C C . ARG A 1 194 ? -8.343 10.744 2.737 1.00 94.25 194 ARG A C 1
ATOM 1535 O O . ARG A 1 194 ? -8.866 11.103 3.790 1.00 94.25 194 ARG A O 1
ATOM 1542 N N . THR A 1 195 ? -7.991 9.488 2.480 1.00 94.38 195 THR A N 1
ATOM 1543 C CA . THR A 1 195 ? -8.273 8.358 3.366 1.00 94.38 195 THR A CA 1
ATOM 1544 C C . THR A 1 195 ? -7.589 8.527 4.720 1.00 94.38 195 THR A C 1
ATOM 1546 O O . THR A 1 195 ? -8.250 8.403 5.747 1.00 94.38 195 THR A O 1
ATOM 1549 N N . LEU A 1 196 ? -6.306 8.909 4.765 1.00 95.25 196 LEU A N 1
ATOM 1550 C CA . LEU A 1 196 ? -5.614 9.172 6.034 1.00 95.25 196 LEU A CA 1
ATOM 1551 C C . LEU A 1 196 ? -6.276 10.278 6.853 1.00 95.25 196 LEU A C 1
ATOM 1553 O O . LEU A 1 196 ? -6.414 10.142 8.067 1.00 95.25 196 LEU A O 1
ATOM 1557 N N . ASN A 1 197 ? -6.689 11.367 6.208 1.00 94.69 197 ASN A N 1
ATOM 1558 C CA . A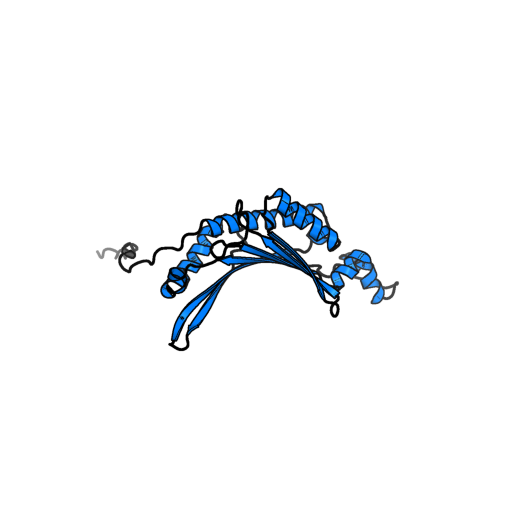SN A 1 197 ? -7.341 12.474 6.899 1.00 94.69 197 ASN A CA 1
ATOM 1559 C C . ASN A 1 197 ? -8.753 12.099 7.379 1.00 94.69 197 ASN A C 1
ATOM 1561 O O . ASN A 1 197 ? -9.134 12.484 8.483 1.00 94.69 197 ASN A O 1
ATOM 1565 N N . ALA A 1 198 ? -9.502 11.307 6.604 1.00 92.81 198 ALA A N 1
ATOM 1566 C CA . ALA A 1 198 ? -10.794 10.765 7.024 1.00 92.81 198 ALA A CA 1
ATOM 1567 C C . ALA A 1 198 ? -10.646 9.831 8.237 1.00 92.81 198 ALA A C 1
ATOM 1569 O O . ALA A 1 198 ? -11.383 9.964 9.212 1.00 92.81 198 ALA A O 1
ATOM 1570 N N . LEU A 1 199 ? -9.646 8.943 8.219 1.00 93.38 199 LEU A N 1
ATOM 1571 C CA . LEU A 1 199 ? -9.328 8.059 9.342 1.00 93.38 199 LEU A CA 1
ATOM 1572 C C . LEU A 1 199 ? -8.837 8.837 10.570 1.00 93.38 199 LEU A C 1
ATOM 1574 O O . LEU A 1 199 ? -9.171 8.475 11.691 1.00 93.38 199 LEU A O 1
ATOM 1578 N N . ALA A 1 200 ? -8.072 9.915 10.389 1.00 91.81 200 ALA A N 1
ATOM 1579 C CA . ALA A 1 200 ? -7.611 10.751 11.500 1.00 91.81 200 ALA A CA 1
ATOM 1580 C C . ALA A 1 200 ? -8.753 11.529 12.173 1.00 91.81 200 ALA A C 1
ATOM 1582 O O . ALA A 1 200 ? -8.677 11.820 13.364 1.00 91.81 200 ALA A O 1
ATOM 1583 N N . GLY A 1 201 ? -9.805 11.861 11.419 1.00 87.06 201 GLY A N 1
ATOM 1584 C CA . GLY A 1 201 ? -11.037 12.455 11.939 1.00 87.06 201 GLY A CA 1
ATOM 1585 C C . GLY A 1 201 ? -12.062 11.436 12.447 1.00 87.06 201 GLY A C 1
ATOM 1586 O O . GLY A 1 201 ? -13.148 11.835 12.864 1.00 87.06 201 GLY A O 1
ATOM 1587 N N . PHE A 1 202 ? -11.759 10.136 12.386 1.00 86.44 202 PHE A N 1
ATOM 1588 C CA . PHE A 1 202 ? -12.695 9.089 12.767 1.00 86.44 202 PHE A CA 1
ATOM 1589 C C . PHE A 1 202 ? -12.842 8.988 14.284 1.00 86.44 202 PHE A C 1
ATOM 1591 O O . PHE A 1 202 ? -11.909 8.631 15.003 1.00 86.44 202 PHE A O 1
ATOM 1598 N N . GLU A 1 203 ? -14.062 9.203 14.760 1.00 77.81 203 GLU A N 1
ATOM 1599 C CA . GLU A 1 203 ? -14.470 8.818 16.104 1.00 77.81 203 GLU A CA 1
ATOM 1600 C C . GLU A 1 203 ? -15.300 7.537 16.011 1.00 77.81 203 GLU A C 1
ATOM 1602 O O . GLU A 1 203 ? -16.239 7.445 15.216 1.00 77.81 203 GLU A O 1
ATOM 1607 N N . THR A 1 204 ? -14.959 6.523 16.811 1.00 68.81 204 THR A N 1
ATOM 1608 C CA . THR A 1 204 ? -15.725 5.273 16.797 1.00 68.81 204 THR A CA 1
ATOM 1609 C C . THR A 1 204 ? -17.181 5.537 17.163 1.00 68.81 204 THR A C 1
ATOM 1611 O O . THR A 1 204 ? -17.431 6.246 18.146 1.00 68.81 204 THR A O 1
ATOM 1614 N N . PRO A 1 205 ? -18.138 4.914 16.456 1.00 65.75 205 PRO A N 1
ATOM 1615 C CA . PRO A 1 205 ? -19.541 4.992 16.820 1.00 65.75 205 PRO A CA 1
ATOM 1616 C C . PRO A 1 205 ? -19.727 4.572 18.274 1.00 65.75 205 PRO A C 1
ATOM 1618 O O . PRO A 1 205 ? -19.129 3.590 18.720 1.00 65.75 205 PRO A O 1
ATOM 1621 N N . HIS A 1 206 ? -20.574 5.298 19.000 1.00 57.72 206 HIS A N 1
ATOM 1622 C CA . HIS A 1 206 ? -21.034 4.819 20.296 1.00 57.72 206 HIS A CA 1
ATOM 1623 C C . HIS A 1 206 ? -21.794 3.498 20.092 1.00 57.72 206 HIS A C 1
ATOM 1625 O O . HIS A 1 206 ? -22.457 3.339 19.060 1.00 57.72 206 HIS A O 1
ATOM 1631 N N . PRO A 1 207 ? -21.701 2.542 21.035 1.00 53.47 207 PRO A N 1
ATOM 1632 C CA . PRO A 1 207 ? -22.489 1.322 20.969 1.00 53.47 207 PRO A CA 1
ATOM 1633 C C . PRO A 1 207 ? -23.959 1.694 20.792 1.00 53.47 207 PRO A C 1
ATOM 1635 O O . PRO A 1 207 ? -24.508 2.414 21.625 1.00 53.47 207 PRO A O 1
ATOM 1638 N N . LEU A 1 208 ? -24.580 1.193 19.721 1.00 46.84 208 LEU A N 1
ATOM 1639 C CA . LEU A 1 208 ? -26.029 1.220 19.578 1.00 46.84 208 LEU A CA 1
ATOM 1640 C C . LEU A 1 208 ? -26.587 0.465 20.785 1.00 46.84 208 LEU A C 1
ATOM 1642 O O . LEU A 1 208 ? -26.451 -0.757 20.891 1.00 46.84 208 LEU A O 1
ATOM 1646 N N . THR A 1 209 ? -27.142 1.190 21.751 1.00 47.03 209 THR A N 1
ATOM 1647 C CA . THR A 1 209 ? -27.956 0.556 22.778 1.00 47.03 209 THR A CA 1
ATOM 1648 C C . THR A 1 209 ? -29.194 0.009 22.073 1.00 47.03 209 THR A C 1
ATOM 1650 O O . THR A 1 209 ? -29.686 0.593 21.111 1.00 47.03 209 THR A O 1
ATOM 1653 N N . LEU A 1 210 ? -29.727 -1.122 22.541 1.00 49.81 210 LEU A N 1
ATOM 1654 C CA . LEU A 1 210 ? -30.943 -1.749 21.991 1.00 49.81 210 LEU A CA 1
ATOM 1655 C C . LEU A 1 210 ? -32.187 -0.824 21.985 1.00 49.81 210 LEU A C 1
ATOM 1657 O O . LEU A 1 210 ? -33.250 -1.235 21.534 1.00 49.81 210 LEU A O 1
ATOM 1661 N N . GLU A 1 211 ? -32.074 0.399 22.503 1.00 49.78 211 GLU A N 1
ATOM 1662 C CA . GLU A 1 211 ? -33.108 1.432 22.482 1.00 49.78 211 GLU A CA 1
ATOM 1663 C C . GLU A 1 211 ? -33.096 2.270 21.187 1.00 49.78 211 GLU A C 1
ATOM 1665 O O . GLU A 1 211 ? -34.131 2.840 20.847 1.00 49.78 211 GLU A O 1
ATOM 1670 N N . ASP A 1 212 ? -31.990 2.290 20.430 1.00 48.78 212 ASP A N 1
ATOM 1671 C CA . ASP A 1 212 ? -31.859 3.075 19.189 1.00 48.78 212 ASP A CA 1
ATOM 1672 C C . ASP A 1 212 ? -32.420 2.358 17.938 1.00 48.78 212 ASP A C 1
ATOM 1674 O O . ASP A 1 212 ? -32.603 2.986 16.898 1.00 48.78 212 ASP A O 1
ATOM 1678 N N . GLU A 1 213 ? -32.787 1.070 18.025 1.00 44.91 213 GLU A N 1
ATOM 1679 C CA . GLU A 1 213 ? -33.475 0.318 16.950 1.00 44.91 213 GLU A CA 1
ATOM 1680 C C . GLU A 1 213 ? -35.016 0.443 17.001 1.00 44.91 213 GLU A C 1
ATOM 1682 O O . GLU A 1 213 ? -35.752 -0.471 16.627 1.00 44.91 213 GLU A O 1
ATOM 1687 N N . ALA A 1 214 ? -35.545 1.579 17.456 1.00 45.41 214 ALA A N 1
ATOM 1688 C CA . ALA A 1 214 ? -36.978 1.869 17.394 1.00 45.41 214 ALA A CA 1
ATOM 1689 C C . ALA A 1 214 ? -37.353 2.739 16.180 1.00 45.41 214 ALA A C 1
ATOM 1691 O O . ALA A 1 214 ? -38.203 3.622 16.287 1.00 45.41 214 ALA A O 1
ATOM 1692 N N . GLU A 1 215 ? -36.772 2.482 15.006 1.00 42.28 215 GLU A N 1
ATOM 1693 C CA . GLU A 1 215 ? -37.401 2.906 13.752 1.00 42.28 215 GLU A CA 1
ATOM 1694 C C . GLU A 1 215 ? -38.372 1.809 13.290 1.00 42.28 215 GLU A C 1
ATOM 1696 O O . GLU A 1 215 ? -37.964 0.666 13.062 1.00 42.28 215 GLU A O 1
ATOM 1701 N N . PRO A 1 216 ? -39.683 2.092 13.177 1.00 41.28 216 PRO A N 1
ATOM 1702 C CA . PRO A 1 216 ? -40.631 1.073 12.776 1.00 41.28 216 PRO A CA 1
ATOM 1703 C C . PRO A 1 216 ? -40.392 0.721 11.306 1.00 41.28 216 PRO A C 1
ATOM 1705 O O . PRO A 1 216 ? -40.525 1.565 10.422 1.00 41.28 216 PRO A O 1
ATOM 1708 N N . LEU A 1 217 ? -40.104 -0.556 11.051 1.00 42.44 217 LEU A N 1
ATOM 1709 C CA . LEU A 1 217 ? -40.205 -1.192 9.739 1.00 42.44 217 LEU A CA 1
ATOM 1710 C C . LEU A 1 217 ? -41.622 -0.988 9.176 1.00 42.44 217 LEU A C 1
ATOM 1712 O O . LEU A 1 217 ? -42.533 -1.780 9.427 1.00 42.44 217 LEU A O 1
ATOM 1716 N N . ILE A 1 218 ? -41.822 0.081 8.409 1.00 46.56 218 ILE A N 1
ATOM 1717 C CA . ILE A 1 218 ? -43.010 0.262 7.580 1.00 46.56 218 ILE A CA 1
ATOM 1718 C C . ILE A 1 218 ? -42.705 -0.335 6.207 1.00 46.56 218 ILE A C 1
ATOM 1720 O O . ILE A 1 218 ? -42.160 0.333 5.339 1.00 46.56 218 ILE A O 1
ATOM 1724 N N . ASP A 1 219 ? -43.128 -1.579 5.998 1.00 41.09 219 ASP A N 1
ATOM 1725 C CA . ASP A 1 219 ? -43.766 -1.948 4.731 1.00 41.09 219 ASP A CA 1
ATOM 1726 C C . ASP A 1 219 ? -44.828 -3.024 4.991 1.00 41.09 219 ASP A C 1
ATOM 1728 O O . ASP A 1 219 ? -44.650 -4.230 4.790 1.00 41.09 219 ASP A O 1
ATOM 1732 N N . VAL A 1 220 ? -45.965 -2.573 5.528 1.00 43.66 220 VAL A N 1
ATOM 1733 C CA . VAL A 1 220 ? -47.179 -3.385 5.587 1.00 43.66 220 VAL A CA 1
ATOM 1734 C C . VAL A 1 220 ? -47.662 -3.561 4.150 1.00 43.66 220 VAL A C 1
ATOM 1736 O O . VAL A 1 220 ? -48.417 -2.741 3.624 1.00 43.66 220 VAL A O 1
ATOM 1739 N N . ARG A 1 221 ? -47.246 -4.664 3.517 1.00 42.00 221 ARG A N 1
ATOM 1740 C CA . ARG A 1 221 ? -47.838 -5.161 2.270 1.00 42.00 221 ARG A CA 1
ATOM 1741 C C . ARG A 1 221 ? -49.346 -5.290 2.457 1.00 42.00 221 ARG A C 1
ATOM 1743 O O . ARG A 1 221 ? -49.856 -6.257 3.023 1.00 42.00 221 ARG A O 1
ATOM 1750 N N . THR A 1 222 ? -50.060 -4.283 1.979 1.00 44.16 222 THR A N 1
ATOM 1751 C CA . THR A 1 222 ? -51.512 -4.213 2.040 1.00 44.16 222 THR A CA 1
ATOM 1752 C C . THR A 1 222 ? -52.055 -5.108 0.930 1.00 44.16 222 THR A C 1
ATOM 1754 O O . THR A 1 222 ? -52.155 -4.700 -0.224 1.00 44.16 222 THR A O 1
ATOM 1757 N N . TYR A 1 223 ? -52.370 -6.364 1.253 1.00 48.91 223 TYR A N 1
ATOM 1758 C CA . TYR A 1 223 ? -53.123 -7.230 0.348 1.00 48.91 223 TYR A CA 1
ATOM 1759 C C . TYR A 1 223 ? -54.557 -6.700 0.237 1.00 48.91 223 TYR A C 1
ATOM 1761 O O . TYR A 1 223 ? -55.403 -6.965 1.091 1.00 48.91 223 TYR A O 1
ATOM 1769 N N . LEU A 1 224 ? -54.843 -5.950 -0.826 1.00 51.22 224 LEU A N 1
ATOM 1770 C CA . LEU A 1 224 ? -56.211 -5.626 -1.216 1.00 51.22 224 LEU A CA 1
ATOM 1771 C C . LEU A 1 224 ? -56.901 -6.917 -1.685 1.00 51.22 224 LEU A C 1
ATOM 1773 O O . LEU A 1 224 ? -56.609 -7.435 -2.762 1.00 51.22 224 LEU A O 1
ATOM 1777 N N . ARG A 1 225 ? -57.822 -7.455 -0.874 1.00 51.59 225 ARG A N 1
ATOM 1778 C CA . ARG A 1 225 ? -58.804 -8.436 -1.361 1.00 51.59 225 ARG A CA 1
ATOM 1779 C C . ARG A 1 225 ? -59.748 -7.735 -2.345 1.00 51.59 225 ARG A C 1
ATOM 1781 O O . ARG A 1 225 ? -60.256 -6.666 -2.004 1.00 51.59 225 ARG A O 1
ATOM 1788 N N . PRO A 1 226 ? -60.042 -8.322 -3.515 1.00 56.44 226 PRO A N 1
ATOM 1789 C CA . PRO A 1 226 ? -61.087 -7.800 -4.383 1.00 56.44 226 PRO A CA 1
ATOM 1790 C C . PRO A 1 226 ? -62.464 -7.984 -3.716 1.00 56.44 226 PRO A C 1
ATOM 1792 O O . PRO A 1 226 ? -62.674 -8.984 -3.019 1.00 56.44 226 PRO A O 1
ATOM 1795 N N . PRO A 1 227 ? -63.403 -7.039 -3.898 1.00 61.28 227 PRO A N 1
ATOM 1796 C CA . PRO A 1 227 ? -64.731 -7.142 -3.316 1.00 61.28 227 PRO A CA 1
ATOM 1797 C C . PRO A 1 227 ? -65.521 -8.239 -4.035 1.00 61.28 227 PRO A C 1
ATOM 1799 O O . PRO A 1 227 ? -65.692 -8.212 -5.250 1.00 61.28 227 PRO A O 1
ATOM 1802 N N . THR A 1 228 ? -66.010 -9.212 -3.273 1.00 49.22 228 THR A N 1
ATOM 1803 C CA . THR A 1 228 ? -67.082 -10.108 -3.705 1.00 49.22 228 THR A CA 1
ATOM 1804 C C . THR A 1 228 ? -68.404 -9.346 -3.715 1.00 49.22 228 THR A C 1
ATOM 1806 O O . THR A 1 228 ? -68.908 -9.013 -2.641 1.00 49.22 228 THR A O 1
ATOM 1809 N N . ALA A 1 229 ? -68.950 -9.114 -4.908 1.00 47.34 229 ALA A N 1
ATOM 1810 C CA . ALA A 1 229 ? -70.381 -9.031 -5.210 1.00 47.34 229 ALA A CA 1
ATOM 1811 C C . ALA A 1 229 ? -70.576 -9.188 -6.723 1.00 47.34 229 ALA A C 1
ATOM 1813 O O . ALA A 1 229 ? -69.914 -8.436 -7.472 1.00 47.34 229 ALA A O 1
#

Solvent-accessible surface area (backbone atoms only — not comparable to full-atom values): 13251 Å² total; per-residue (Å²): 88,59,43,73,68,54,53,51,52,40,40,53,54,18,22,61,76,58,58,42,37,70,76,50,74,48,78,47,70,42,89,88,70,53,28,35,38,44,38,36,35,32,40,28,76,93,57,91,68,93,49,86,80,48,39,39,34,40,40,33,39,62,43,52,39,66,56,53,50,34,38,73,63,37,40,61,60,63,50,60,78,79,48,61,95,89,57,88,54,70,40,72,80,70,47,38,64,64,87,59,63,37,52,41,37,38,39,34,42,49,54,69,54,80,67,61,23,55,47,60,89,43,51,69,58,51,53,51,48,55,48,58,64,31,51,86,38,37,61,102,88,54,72,69,46,74,49,72,43,75,42,68,49,100,83,72,49,63,29,50,72,48,40,36,32,38,44,74,46,80,44,40,79,40,50,57,38,73,69,54,34,44,51,54,37,29,48,56,31,41,33,50,44,43,36,38,42,40,57,60,69,59,72,81,79,75,81,82,53,90,75,72,75,74,70,80,89,80,76,81,80,76,79,78,75,79,82,90,128

Nearest PDB structures (foldseek):
  4ecd-assembly1_B-2  TM=2.461E-01  e=4.634E-02  Bifidobacterium longum subsp. infantis ATCC 15697 = JCM 1222 = DSM 20088
  6c0d-assembly1_A-2  TM=3.938E-01  e=1.667E+00  Paraburkholderia phymatum STM815
  3kdi-assembly1_A  TM=2.664E-01  e=9.355E-01  Arabidopsis thaliana
  3ta1-assembly1_C  TM=3.373E-01  e=3.534E+00  Archaeoglobus fulgidus DSM 4304
  3fzb-assembly2_C  TM=1.815E-01  e=5.561E-01  Lambdavirus lambda

Sequence (229 aa):
MLTYETIITILLGGAERTGLNIQFSQEQIDPHTMSRTFSMTCLPTGVPEPRPDVPYATMSFIWDAALTAISVMGSESMCDLYHDPDETCPHNDLGCAYNAEIDIDVMYEIPLSDTQRREISNVPTLARSLQIITSESTHDQQPLDIDIQMQFTSTYHAFIGRVAARQQWTIDEPLHEEEDLQEVMREICRETVRTLNALAGFETPHPLTLEDEAEPLIDVRTYLRPPTA

Mean predicted aligned error: 10.12 Å

Secondary structure (DSSP, 8-state):
---HHHHHHHHHHHHHHHT-EEEEEEEEE-TTT--EEEEEEEE-TT--S--TTS-EEEEEEEE-HHHHHHHHH-HHHHHTTTS-TTS--HHHHH-------EEEEEEEE----HHHHH-GGGHHHHHHHHHHHHHTTS-TT-PPEEEEEEEE-TT--EEEEEEEEEEEEEE-GGGS-HHHHHHHHHHHHHHHHHHHHHHHTPPPPPP--TTS------------PPP--

pLDDT: mean 83.18, std 16.11, range [41.09, 98.19]

Foldseek 3Di:
DAAPVLLVVLLVVLLVVLVFAWPDKDWDADPVFRKIKIKTKTFAHPDPDDDLQAKIKIKMKIGGPVNNCCNVVNLVNVVPVPDDPVDDDVCVVVPSDPQRKMKIKMKMWQHDDPVQFQPPVCVVVQVVLLQVLLVVLDDPPWGWDWDWDWDADPVRRITTPTIMTMTMDMDGPCNVPSVSSSVVSNSVSNSNNSSSNSSRPDDRDDPPDPVNPPPDPPDPPDPDDDDDD